Protein AF-A0A0N1HCR0-F1 (afdb_monomer)

Nearest PDB structures (foldseek):
  8g4u-assembly2_D  TM=8.711E-01  e=5.334E-18  Saccharopolyspora erythraea
  8g4u-assembly2_C  TM=8.594E-01  e=3.819E-18  Saccharopolyspora erythraea
  7s6b-assembly1_B  TM=8.598E-01  e=5.334E-18  Streptomyces lasalocidi
  7s6d-assembly1_A  TM=8.688E-01  e=5.639E-18  Saccharopolyspora erythraea
  7s6c-assembly1_A  TM=8.657E-01  e=1.040E-17  Saccharopolyspora erythraea

Secondary structure (DSSP, 8-state):
---------------------PPPPHHHHHHHTSEEEEE--S----HHHHHHHHHH-SS-HHHHHHHHHHHHHHHHHHHTTPPPSHHHHHSSSPPPHHHHHHSPTTHHHHHHHHHHHHHHHHHHHHH---SEEEE-TTHHHHHHHHTTSS-HHHHHHHHHHHHHHHHHH--SEEEEESS-HHHHHHHHHHTT-TT-EEEEE-SSS-EEEEE-HHHHHHHHHHHHHTT--EEE---SS--S-GGGHHHHHHHHHHHGGG-----SS-EEETTTSSB--TTS-HHHHHHHHHHS-EEHHHHHHHHHT-SSS---EEEE-SSSSHHHHHHHHHSTT-EEE-TTT-TT---

Solvent-accessible surface area (backbone atoms only — not comparable to full-atom values): 17943 Å² total; per-residue (Å²): 133,84,86,87,90,88,81,92,80,88,82,89,80,91,77,86,85,87,83,83,82,81,83,69,53,78,66,56,57,56,43,35,66,18,25,28,40,34,18,47,45,74,76,76,63,34,42,66,26,47,52,51,40,60,73,64,42,83,76,42,49,52,56,51,25,38,54,58,40,23,61,41,38,24,56,46,26,49,76,68,80,37,76,57,51,47,66,40,65,73,38,99,72,46,59,51,50,64,55,39,73,70,41,64,90,26,49,51,44,40,50,50,41,36,50,20,45,9,44,44,49,24,45,32,72,71,44,41,68,52,62,29,31,35,14,28,58,64,11,32,48,39,34,40,26,73,17,45,24,27,49,68,43,38,28,36,50,44,39,29,52,48,39,49,45,32,62,76,62,21,77,31,19,38,31,40,33,60,35,31,67,71,55,50,56,50,34,26,61,75,35,72,15,88,67,44,41,71,14,31,37,50,46,82,49,28,26,28,39,13,27,45,54,74,34,48,54,35,30,41,50,45,28,51,79,69,75,32,58,60,45,77,50,100,47,84,23,28,47,17,31,69,87,33,51,65,51,21,52,54,47,19,63,68,38,51,83,60,52,82,46,66,64,79,34,50,38,18,25,10,54,77,62,41,63,65,55,82,86,55,60,62,34,57,57,60,24,41,41,32,31,38,41,27,35,39,49,57,18,52,55,51,50,40,61,50,70,101,52,69,47,50,31,38,37,29,23,38,40,40,48,67,61,32,49,34,44,47,73,66,40,75,92,47,48,65,37,24,55,32,59,38,92,81,54,87,106

Foldseek 3Di:
DDDDDDDDDDDDDDDDDDDDPDDDPPVLVVQLAFEEEEFEPLPQFALVLVVLLCVLQPVCLLVVLLLVLLVLLQVLCVVVVHHRQSCQSVDPHHDGSVRQLPGDFLSSLSVFLSLLRSLQRSCCVVRNHHQEYEAEQSRVLSRLVSQVFFPSNLSSQLSRLLRVLFQPPFAAFKKKKQAAQVVLVVLLVVLVQPQWDFQEDLARGITIIFGHNVSVVSSCVSCVVVVIDMGTDPDRGTASAQVCVVSLVVSLVSSVVRGTDAGNHWYQYQFVLGTDGPPDSVSSVSSSRRHHHGHLLSSLVRRQPDPDDGRQEYEYSGQDCSSQVSSCNNPPPHHYYDSSHDSPRND

Structure (mmCIF, N/CA/C/O backbone):
data_AF-A0A0N1HCR0-F1
#
_entry.id   AF-A0A0N1HCR0-F1
#
loop_
_atom_site.group_PDB
_atom_site.id
_atom_site.type_symbol
_atom_site.label_atom_id
_atom_site.label_alt_id
_atom_site.label_comp_id
_atom_site.label_asym_id
_atom_site.label_entity_id
_atom_site.label_seq_id
_atom_site.pdbx_PDB_ins_code
_atom_site.Cartn_x
_atom_site.Cartn_y
_atom_site.Cartn_z
_atom_site.occupancy
_atom_site.B_iso_or_equiv
_atom_site.auth_seq_id
_atom_site.auth_comp_id
_atom_site.auth_asym_id
_atom_site.auth_atom_id
_atom_site.pdbx_PDB_model_num
ATOM 1 N N . MET A 1 1 ? -7.597 -77.284 17.904 1.00 39.78 1 MET A N 1
ATOM 2 C CA . MET A 1 1 ? -6.904 -76.994 19.175 1.00 39.78 1 MET A CA 1
ATOM 3 C C . MET A 1 1 ? -7.480 -75.703 19.735 1.00 39.78 1 MET A C 1
ATOM 5 O O . MET A 1 1 ? -7.463 -74.721 19.013 1.00 39.78 1 MET A O 1
ATOM 9 N N . SER A 1 2 ? -8.066 -75.798 20.936 1.00 37.44 2 SER A N 1
ATOM 10 C CA . SER A 1 2 ? -8.517 -74.752 21.880 1.00 37.44 2 SER A CA 1
ATOM 11 C C . SER A 1 2 ? -9.246 -73.517 21.329 1.00 37.44 2 SER A C 1
ATOM 13 O O . SER A 1 2 ? -8.650 -72.665 20.690 1.00 37.44 2 SER A O 1
ATOM 15 N N . SER A 1 3 ? -10.579 -73.441 21.415 1.00 33.97 3 SER A N 1
ATOM 16 C CA . SER A 1 3 ? -11.440 -73.178 22.596 1.00 33.97 3 SER A CA 1
ATOM 17 C C . SER A 1 3 ? -11.738 -71.685 22.797 1.00 33.97 3 SER A C 1
ATOM 19 O O . SER A 1 3 ? -10.866 -70.831 22.739 1.00 33.97 3 SER A O 1
ATOM 21 N N . ARG A 1 4 ? -13.036 -71.428 22.959 1.00 33.56 4 ARG A N 1
ATOM 22 C CA . ARG A 1 4 ? -13.791 -70.178 22.792 1.00 33.56 4 ARG A CA 1
ATOM 23 C C . ARG A 1 4 ? -13.950 -69.446 24.168 1.00 33.56 4 ARG A C 1
ATOM 25 O O . ARG A 1 4 ? -13.248 -69.821 25.098 1.00 33.56 4 ARG A O 1
ATOM 32 N N . PRO A 1 5 ? -14.821 -68.425 24.325 1.00 52.31 5 PRO A N 1
ATOM 33 C CA . PRO A 1 5 ? -14.528 -67.052 24.772 1.00 52.31 5 PRO A CA 1
ATOM 34 C C . PRO A 1 5 ? -15.041 -66.709 26.196 1.00 52.31 5 PRO A C 1
ATOM 36 O O . PRO A 1 5 ? -15.836 -67.455 26.752 1.00 52.31 5 PRO A O 1
ATOM 39 N N . THR A 1 6 ? -14.705 -65.531 26.736 1.00 33.41 6 THR A N 1
ATOM 40 C CA . THR A 1 6 ? -15.355 -64.891 27.912 1.00 33.41 6 THR A CA 1
ATOM 41 C C . THR A 1 6 ? -14.964 -63.409 27.956 1.00 33.41 6 THR A C 1
ATOM 43 O O . THR A 1 6 ? -13.858 -63.090 27.541 1.00 33.41 6 THR A O 1
ATOM 46 N N . ASN A 1 7 ? -15.678 -62.446 28.527 1.00 31.33 7 ASN A N 1
ATOM 47 C CA . ASN A 1 7 ? -17.082 -62.181 28.824 1.00 31.33 7 ASN A CA 1
ATOM 48 C C . ASN A 1 7 ? -17.104 -60.686 29.225 1.00 31.33 7 ASN A C 1
ATOM 50 O O . ASN A 1 7 ? -16.095 -60.134 29.660 1.00 31.33 7 ASN A O 1
ATOM 54 N N . SER A 1 8 ? -18.258 -60.058 29.071 1.00 31.98 8 SER A N 1
ATOM 55 C CA . SER A 1 8 ? -18.591 -58.697 29.492 1.00 31.98 8 SER A CA 1
ATOM 56 C C . SER A 1 8 ? -18.479 -58.486 31.010 1.00 31.98 8 SER A C 1
ATOM 58 O O . SER A 1 8 ? -18.960 -59.339 31.748 1.00 31.98 8 SER A O 1
ATOM 60 N N . THR A 1 9 ? -18.023 -57.302 31.441 1.00 32.84 9 THR A N 1
ATOM 61 C CA . THR A 1 9 ? -18.636 -56.509 32.532 1.00 32.84 9 THR A CA 1
ATOM 62 C C . THR A 1 9 ? -18.141 -55.063 32.487 1.00 32.84 9 THR A C 1
ATOM 64 O O . THR A 1 9 ? -16.940 -54.810 32.435 1.00 32.84 9 THR A O 1
ATOM 67 N N . ALA A 1 10 ? -19.088 -54.128 32.514 1.00 33.25 10 ALA A N 1
ATOM 68 C CA . ALA A 1 10 ? -18.867 -52.729 32.843 1.00 33.25 10 ALA A CA 1
ATOM 69 C C . ALA A 1 10 ? -18.532 -52.590 34.335 1.00 33.25 10 ALA A C 1
ATOM 71 O O . ALA A 1 10 ? -19.178 -53.249 35.145 1.00 33.25 10 ALA A O 1
ATOM 72 N N . ASP A 1 11 ? -17.609 -51.694 34.687 1.00 29.69 11 ASP A N 1
ATOM 73 C CA . ASP A 1 11 ? -17.844 -50.794 35.812 1.00 29.69 11 ASP A CA 1
ATOM 74 C C . ASP A 1 11 ? -17.035 -49.500 35.675 1.00 29.69 11 ASP A C 1
ATOM 76 O O . ASP A 1 11 ? -15.938 -49.438 35.120 1.00 29.69 11 ASP A O 1
ATOM 80 N N . THR A 1 12 ? -17.690 -48.463 36.152 1.00 31.31 12 THR A N 1
ATOM 81 C CA . THR A 1 12 ? -17.353 -47.056 36.221 1.00 31.31 12 THR A CA 1
ATOM 82 C C . THR A 1 12 ? -16.114 -46.765 37.070 1.00 31.31 12 THR A C 1
ATOM 84 O O . THR A 1 12 ? -15.918 -47.324 38.144 1.00 31.31 12 THR A O 1
ATOM 87 N N . THR A 1 13 ? -15.295 -45.808 36.635 1.00 30.95 13 THR A N 1
ATOM 88 C CA . THR A 1 13 ? -14.716 -44.822 37.559 1.00 30.95 13 THR A CA 1
ATOM 89 C C . THR A 1 13 ? -14.307 -43.567 36.802 1.00 30.95 13 THR A C 1
ATOM 91 O O . THR A 1 13 ? -13.405 -43.533 35.971 1.00 30.95 13 THR A O 1
ATOM 94 N N . GLU A 1 14 ? -15.079 -42.541 37.105 1.00 30.34 14 GLU A N 1
ATOM 95 C CA . GLU A 1 14 ? -14.858 -41.125 36.909 1.00 30.34 14 GLU A CA 1
ATOM 96 C C . GLU A 1 14 ? -13.547 -40.691 37.588 1.00 30.34 14 GLU A C 1
ATOM 98 O O . GLU A 1 14 ? -13.345 -40.941 38.774 1.00 30.34 14 GLU A O 1
ATOM 103 N N . ALA A 1 15 ? -12.660 -40.028 36.848 1.00 29.91 15 ALA A N 1
ATOM 104 C CA . ALA A 1 15 ? -11.674 -39.116 37.417 1.00 29.91 15 ALA A CA 1
ATOM 105 C C . ALA A 1 15 ? -11.293 -38.087 36.353 1.00 29.91 15 ALA A C 1
ATOM 107 O O . ALA A 1 15 ? -10.670 -38.389 35.335 1.00 29.91 15 ALA A O 1
ATOM 108 N N . ALA A 1 16 ? -11.766 -36.871 36.594 1.00 32.09 16 ALA A N 1
ATOM 109 C CA . ALA A 1 16 ? -11.491 -35.675 35.833 1.00 32.09 16 ALA A CA 1
ATOM 110 C C . ALA A 1 16 ? -9.988 -35.377 35.759 1.00 32.09 16 ALA A C 1
ATOM 112 O O . ALA A 1 16 ? -9.291 -35.461 36.766 1.00 32.09 16 ALA A O 1
ATOM 113 N N . ASP A 1 17 ? -9.537 -34.895 34.602 1.00 27.64 17 ASP A N 1
ATOM 114 C CA . ASP A 1 17 ? -8.482 -33.885 34.587 1.00 27.64 17 ASP A CA 1
ATOM 115 C C . ASP A 1 17 ? -8.772 -32.843 33.501 1.00 27.64 17 ASP A C 1
ATOM 117 O O . ASP A 1 17 ? -8.296 -32.864 32.366 1.00 27.64 17 ASP A O 1
ATOM 121 N N . THR A 1 18 ? -9.685 -31.948 33.861 1.00 33.16 18 THR A N 1
ATOM 122 C CA . THR A 1 18 ? -9.821 -30.628 33.263 1.00 33.16 18 THR A CA 1
ATOM 123 C C . THR A 1 18 ? -8.884 -29.683 34.001 1.00 33.16 18 THR A C 1
ATOM 125 O O . THR A 1 18 ? -9.238 -29.258 35.092 1.00 33.16 18 THR A O 1
ATOM 128 N N . THR A 1 19 ? -7.774 -29.254 33.403 1.00 32.97 19 THR A N 1
ATOM 129 C CA . THR A 1 19 ? -7.205 -27.922 33.681 1.00 32.97 19 THR A CA 1
ATOM 130 C C . THR A 1 19 ? -6.319 -27.447 32.526 1.00 32.97 19 THR A C 1
ATOM 132 O O . THR A 1 19 ? -5.384 -28.123 32.117 1.00 32.97 19 THR A O 1
ATOM 135 N N . GLY A 1 20 ? -6.611 -26.253 31.990 1.00 30.86 20 GLY A N 1
ATOM 136 C CA . GLY A 1 20 ? -5.657 -25.507 31.161 1.00 30.86 20 GLY A CA 1
ATOM 137 C C . GLY A 1 20 ? -6.204 -24.728 29.963 1.00 30.86 20 GLY A C 1
ATOM 138 O O . GLY A 1 20 ? -5.421 -24.058 29.300 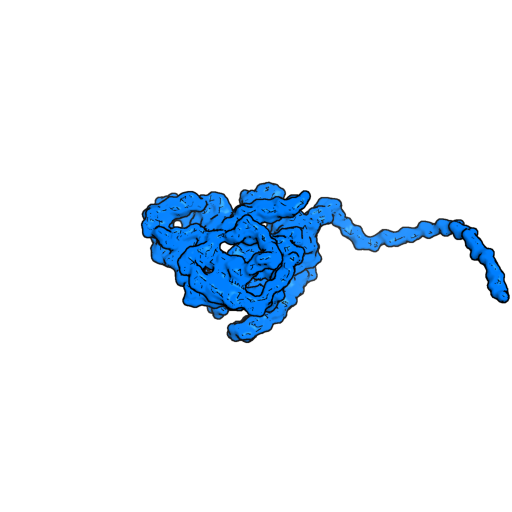1.00 30.86 20 GLY A O 1
ATOM 139 N N . ALA A 1 21 ? -7.507 -24.749 29.665 1.00 36.62 21 ALA A N 1
ATOM 140 C CA . ALA A 1 21 ? -8.093 -23.843 28.671 1.00 36.62 21 ALA A CA 1
ATOM 141 C C . ALA A 1 21 ? -8.575 -22.561 29.370 1.00 36.62 21 ALA A C 1
ATOM 143 O O . ALA A 1 21 ? -9.712 -22.468 29.828 1.00 36.62 21 ALA A O 1
ATOM 144 N N . SER A 1 22 ? -7.670 -21.589 29.506 1.00 41.94 22 SER A N 1
ATOM 145 C CA . SER A 1 22 ? -7.982 -20.233 29.969 1.00 41.94 22 SER A CA 1
ATOM 146 C C . SER A 1 22 ? -9.018 -19.593 29.034 1.00 41.94 22 SER A C 1
ATOM 148 O O . SER A 1 22 ? -8.876 -19.627 27.811 1.00 41.94 22 SER A O 1
ATOM 150 N N . GLY A 1 23 ? -10.103 -19.099 29.635 1.00 39.81 23 GLY A N 1
ATOM 151 C CA . GLY A 1 23 ? -11.365 -18.791 28.976 1.00 39.81 23 GLY A CA 1
ATOM 152 C C . GLY A 1 23 ? -11.311 -17.568 28.071 1.00 39.81 23 GLY A C 1
ATOM 153 O O . GLY A 1 23 ? -11.181 -16.444 28.544 1.00 39.81 23 GLY A O 1
ATOM 154 N N . ALA A 1 24 ? -11.520 -17.806 26.779 1.00 41.50 24 ALA A N 1
ATOM 155 C CA . ALA A 1 24 ? -12.048 -16.803 25.872 1.00 41.50 24 ALA A CA 1
ATOM 156 C C . ALA A 1 24 ? -13.576 -16.956 25.834 1.00 41.50 24 ALA A C 1
ATOM 158 O O . ALA A 1 24 ? -14.099 -18.051 25.606 1.00 41.50 24 ALA A O 1
ATOM 159 N N . THR A 1 25 ? -14.301 -15.870 26.076 1.00 44.72 25 THR A N 1
ATOM 160 C CA . THR A 1 25 ? -15.764 -15.826 25.964 1.00 44.72 25 THR A CA 1
ATOM 161 C C . THR A 1 25 ? -16.211 -16.218 24.547 1.00 44.72 25 THR A C 1
ATOM 163 O O . THR A 1 25 ? -15.479 -16.042 23.571 1.00 44.72 25 THR A O 1
ATOM 166 N N . GLY A 1 26 ? -17.439 -16.730 24.383 1.00 37.28 26 GLY A N 1
ATOM 167 C CA . GLY A 1 26 ? -17.982 -17.080 23.057 1.00 37.28 26 GLY A CA 1
ATOM 168 C C . GLY A 1 26 ? -17.927 -15.924 22.042 1.00 37.28 26 GLY A C 1
ATOM 169 O O . GLY A 1 26 ? -17.780 -16.172 20.847 1.00 37.28 26 GLY A O 1
ATOM 170 N N . ALA A 1 27 ? -17.942 -14.677 22.530 1.00 46.12 27 ALA A N 1
ATOM 171 C CA . ALA A 1 27 ? -17.737 -13.458 21.751 1.00 46.12 27 ALA A CA 1
ATOM 172 C C . ALA A 1 27 ? -16.285 -13.297 21.245 1.00 46.12 27 ALA A C 1
ATOM 174 O O . ALA A 1 27 ? -16.072 -12.990 20.071 1.00 46.12 27 ALA A O 1
ATOM 175 N N . GLU A 1 28 ? -15.278 -13.572 22.078 1.00 42.12 28 GLU A N 1
ATOM 176 C CA . GLU A 1 28 ? -13.856 -13.530 21.696 1.00 42.12 28 GLU A CA 1
ATOM 177 C C . GLU A 1 28 ? -13.494 -14.627 20.686 1.00 42.12 28 GLU A C 1
ATOM 179 O O . GLU A 1 28 ? -12.703 -14.394 19.768 1.00 42.12 28 GLU A O 1
ATOM 184 N N . ARG A 1 29 ? -14.141 -15.798 20.778 1.00 43.19 29 ARG A N 1
ATOM 185 C CA . ARG A 1 29 ? -13.996 -16.869 19.779 1.00 43.19 29 ARG A CA 1
ATOM 186 C C . ARG A 1 29 ? -14.591 -16.472 18.420 1.00 43.19 29 ARG A C 1
ATOM 188 O O . ARG A 1 29 ? -13.981 -16.735 17.391 1.00 43.19 29 ARG A O 1
ATOM 195 N N . THR A 1 30 ? -15.714 -15.747 18.403 1.00 48.84 30 THR A N 1
ATOM 196 C CA . THR A 1 30 ? -16.327 -15.230 17.162 1.00 48.84 30 THR A CA 1
ATOM 197 C C . THR A 1 30 ? -15.595 -14.042 16.524 1.00 48.84 30 THR A C 1
ATOM 199 O O . THR A 1 30 ? -15.746 -13.826 15.322 1.00 48.84 30 THR A O 1
ATOM 202 N N . VAL A 1 31 ? -14.790 -13.285 17.283 1.00 49.38 31 VAL A N 1
ATOM 203 C CA . VAL A 1 31 ? -13.936 -12.203 16.747 1.00 49.38 31 VAL A CA 1
ATOM 204 C C . VAL A 1 31 ? -12.641 -12.762 16.143 1.00 49.38 31 VAL A C 1
ATOM 206 O O . VAL A 1 31 ? -12.204 -12.267 15.103 1.00 49.38 31 VAL A O 1
ATOM 209 N N . ARG A 1 32 ? -12.073 -13.836 16.720 1.00 50.94 32 ARG A N 1
ATOM 210 C CA . ARG A 1 32 ? -10.911 -14.557 16.155 1.00 50.94 32 ARG A CA 1
ATOM 211 C C . ARG A 1 32 ? -11.158 -15.102 14.741 1.00 50.94 32 ARG A C 1
ATOM 213 O O . ARG A 1 32 ? -10.234 -15.159 13.944 1.00 50.94 32 ARG A O 1
ATOM 220 N N . GLU A 1 33 ? -12.394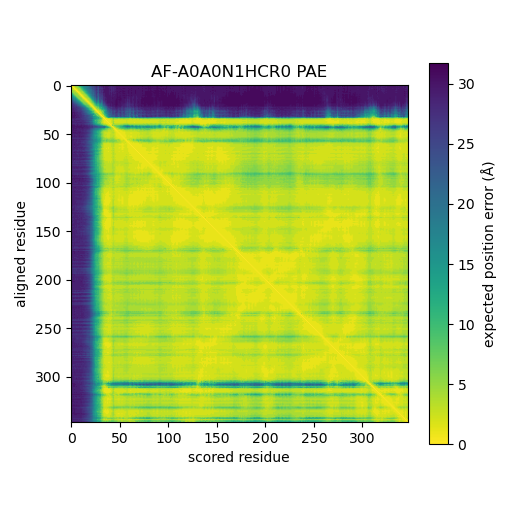 -15.466 14.405 1.00 57.38 33 GLU A N 1
ATOM 221 C CA . GLU A 1 33 ? -12.729 -16.134 13.133 1.00 57.38 33 GLU A CA 1
ATOM 222 C C . GLU A 1 33 ? -13.278 -15.181 12.049 1.00 57.38 33 GLU A C 1
ATOM 224 O O . GLU A 1 33 ? -13.685 -15.620 10.970 1.00 57.38 33 GLU A O 1
ATOM 229 N N . ARG A 1 34 ? -13.328 -13.866 12.315 1.00 79.69 34 ARG A N 1
ATOM 230 C CA . ARG A 1 34 ? -13.979 -12.877 11.428 1.00 79.69 34 ARG A CA 1
ATOM 231 C C . ARG A 1 34 ? -13.180 -11.587 11.255 1.00 79.69 34 ARG A C 1
ATOM 233 O O . ARG A 1 34 ? -13.772 -10.512 11.157 1.00 79.69 34 ARG A O 1
ATOM 240 N N . SER A 1 35 ? -11.853 -11.666 11.227 1.00 92.25 35 SER A N 1
ATOM 241 C CA . SER A 1 35 ? -11.008 -10.501 10.961 1.00 92.25 35 SER A CA 1
ATOM 242 C C . SER A 1 35 ? -10.789 -10.263 9.462 1.00 92.25 35 SER A C 1
ATOM 244 O O . SER A 1 35 ? -10.853 -11.187 8.645 1.00 92.25 35 SER A O 1
ATOM 246 N N . GLY A 1 36 ? -10.512 -9.014 9.093 1.00 96.06 36 GLY A N 1
ATOM 247 C CA . GLY A 1 36 ? -9.930 -8.652 7.803 1.00 96.06 36 GLY A CA 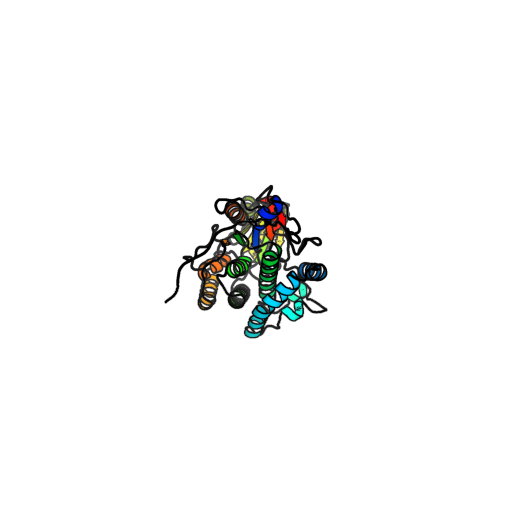1
ATOM 248 C C . GLY A 1 36 ? -8.640 -7.862 7.997 1.00 96.06 36 GLY A C 1
ATOM 249 O O . GLY A 1 36 ? -8.539 -7.067 8.933 1.00 96.06 36 GLY A O 1
ATOM 250 N N . HIS A 1 37 ? -7.638 -8.082 7.147 1.00 97.81 37 HIS A N 1
ATOM 251 C CA . HIS A 1 37 ? -6.377 -7.330 7.206 1.00 97.81 37 HIS A CA 1
ATOM 252 C C . HIS A 1 37 ? -6.314 -6.318 6.054 1.00 97.81 37 HIS A C 1
ATOM 254 O O . HIS A 1 37 ? -6.582 -6.658 4.900 1.00 97.81 37 HIS A O 1
ATOM 260 N N . LEU A 1 38 ? -5.977 -5.070 6.372 1.00 97.94 38 LEU A N 1
ATOM 261 C CA . LEU A 1 38 ? -5.936 -3.942 5.444 1.00 97.94 38 LEU A CA 1
ATOM 262 C C . LEU A 1 38 ? -4.478 -3.588 5.127 1.00 97.94 38 LEU A C 1
ATOM 264 O O . LEU A 1 38 ? -3.718 -3.294 6.040 1.00 97.94 38 LEU A O 1
ATOM 268 N N . PHE A 1 39 ? -4.089 -3.575 3.858 1.00 97.69 39 PHE A N 1
ATOM 269 C CA . PHE A 1 39 ? -2.733 -3.258 3.412 1.00 97.69 39 PHE A CA 1
ATOM 270 C C . PHE A 1 39 ? -2.719 -1.868 2.760 1.00 97.69 39 PHE A C 1
ATOM 272 O O . PHE A 1 39 ? -3.232 -1.716 1.641 1.00 97.69 39 PHE A O 1
ATOM 279 N N . PRO A 1 40 ? -2.187 -0.841 3.450 1.00 93.75 40 PRO A N 1
ATOM 280 C CA . PRO A 1 40 ? -2.194 0.532 2.958 1.00 93.75 40 PRO A CA 1
ATOM 281 C C . PRO A 1 40 ? -1.206 0.741 1.803 1.00 93.75 40 PRO A C 1
ATOM 283 O O . PRO A 1 40 ? -0.290 -0.052 1.586 1.00 93.75 40 PRO A O 1
ATOM 286 N N . GLY A 1 41 ? -1.398 1.834 1.060 1.00 89.06 41 GLY A N 1
ATOM 287 C CA . GLY A 1 41 ? -0.481 2.268 0.002 1.00 89.06 41 GLY A CA 1
ATOM 288 C C . GLY A 1 41 ? 0.861 2.786 0.533 1.00 89.06 41 GLY A C 1
ATOM 289 O O . GLY A 1 41 ? 1.113 2.766 1.735 1.00 89.06 41 GLY A O 1
ATOM 290 N N . GLN A 1 42 ? 1.715 3.286 -0.374 1.00 78.94 42 GLN A N 1
ATOM 291 C CA . GLN A 1 42 ? 3.113 3.605 -0.048 1.00 78.94 42 GLN A CA 1
ATOM 292 C C . GLN A 1 42 ? 3.269 4.667 1.059 1.00 78.94 42 GLN A C 1
ATOM 294 O O . GLN A 1 42 ? 4.197 4.547 1.847 1.00 78.94 42 GLN A O 1
ATOM 299 N N . GLY A 1 43 ? 2.324 5.615 1.164 1.00 70.56 43 GLY A N 1
ATOM 300 C CA . GLY A 1 43 ? 2.064 6.454 2.347 1.00 70.56 43 GLY A CA 1
ATOM 301 C C . GLY A 1 43 ? 3.272 7.076 3.064 1.00 70.56 43 GLY A C 1
ATOM 302 O O . GLY A 1 43 ? 4.372 7.162 2.530 1.00 70.56 43 GLY A O 1
ATOM 303 N N . ASP A 1 44 ? 3.049 7.542 4.295 1.00 63.03 44 ASP A N 1
ATOM 304 C CA . ASP A 1 44 ? 4.132 7.912 5.213 1.00 63.03 44 ASP A CA 1
ATOM 305 C C . ASP A 1 44 ? 4.517 6.669 6.031 1.00 63.03 44 ASP A C 1
ATOM 307 O O . ASP A 1 44 ? 3.814 6.266 6.966 1.00 63.03 44 ASP A O 1
ATOM 311 N N . PHE A 1 45 ? 5.592 5.991 5.623 1.00 74.25 45 PHE A N 1
ATOM 312 C CA . PHE A 1 45 ? 6.123 4.856 6.372 1.00 74.25 45 PHE A CA 1
ATOM 313 C C . PHE A 1 45 ? 6.729 5.342 7.695 1.00 74.25 45 PHE A C 1
ATOM 315 O O . PHE A 1 45 ? 7.772 5.997 7.726 1.00 74.25 45 PHE A O 1
ATOM 322 N N . SER A 1 46 ? 6.095 4.987 8.815 1.00 82.94 46 SER A N 1
ATOM 323 C CA . SER A 1 46 ? 6.530 5.417 10.144 1.00 82.94 46 SER A CA 1
ATOM 324 C C . SER A 1 46 ? 7.418 4.365 10.806 1.00 82.94 46 SER A C 1
ATOM 326 O O . SER A 1 46 ? 6.932 3.475 11.509 1.00 82.94 46 SER A O 1
ATOM 328 N N . VAL A 1 47 ? 8.741 4.503 10.662 1.00 86.12 47 VAL A N 1
ATOM 329 C CA . VAL A 1 47 ? 9.696 3.663 11.418 1.00 86.12 47 VAL A CA 1
ATOM 330 C C . VAL A 1 47 ? 9.494 3.827 12.922 1.00 86.12 47 VAL A C 1
ATOM 332 O O . VAL A 1 47 ? 9.574 2.864 13.676 1.00 86.12 47 VAL A O 1
ATOM 335 N N . GLY A 1 48 ? 9.166 5.041 13.375 1.00 89.06 48 GLY A N 1
ATOM 336 C CA . GLY A 1 48 ? 8.923 5.308 14.791 1.00 89.06 48 GLY A CA 1
ATOM 337 C C . GLY A 1 48 ? 7.774 4.476 15.368 1.00 89.06 48 GLY A C 1
ATOM 338 O O . GLY A 1 48 ? 7.872 4.019 16.505 1.00 89.06 48 GLY A O 1
ATOM 339 N N . ALA A 1 49 ? 6.704 4.251 14.597 1.00 90.69 49 ALA A N 1
ATOM 340 C CA . ALA A 1 49 ? 5.604 3.374 14.999 1.00 90.69 49 ALA A CA 1
ATOM 341 C C . ALA A 1 49 ? 6.070 1.919 15.153 1.00 90.69 49 ALA A C 1
ATOM 343 O O . ALA A 1 49 ? 5.810 1.298 16.185 1.00 90.69 49 ALA A O 1
ATOM 344 N N . LEU A 1 50 ? 6.847 1.415 14.187 1.00 92.06 50 LEU A N 1
ATOM 345 C CA . LEU A 1 50 ? 7.453 0.086 14.259 1.00 92.06 50 LEU A CA 1
ATOM 346 C C . LEU A 1 50 ? 8.354 -0.066 15.494 1.00 92.06 50 LEU A C 1
ATOM 348 O O . LEU A 1 50 ? 8.177 -1.008 16.262 1.00 92.06 50 LEU A O 1
ATOM 352 N N . THR A 1 51 ? 9.285 0.863 15.721 1.00 90.75 51 THR A N 1
ATOM 353 C CA . THR A 1 51 ? 10.229 0.804 16.847 1.00 90.75 51 THR A CA 1
ATOM 354 C C . THR A 1 51 ? 9.509 0.812 18.193 1.00 90.75 51 THR A C 1
ATOM 356 O O . THR A 1 51 ? 9.840 0.016 19.072 1.00 90.75 51 THR A O 1
ATOM 359 N N . ARG A 1 52 ? 8.487 1.666 18.359 1.00 91.19 52 ARG A N 1
ATOM 360 C CA . ARG A 1 52 ? 7.669 1.684 19.583 1.00 91.19 52 ARG A CA 1
ATOM 361 C C . ARG A 1 52 ? 6.940 0.361 19.790 1.00 91.19 52 ARG A C 1
ATOM 363 O O . ARG A 1 52 ? 7.004 -0.186 20.887 1.00 91.19 52 ARG A O 1
ATOM 370 N N . ALA A 1 53 ? 6.298 -0.170 18.750 1.00 92.38 53 ALA A N 1
ATOM 371 C CA . ALA A 1 53 ? 5.596 -1.446 18.834 1.00 92.38 53 ALA A CA 1
ATOM 372 C C . ALA A 1 53 ? 6.551 -2.601 19.176 1.00 92.38 53 ALA A C 1
ATOM 374 O O . ALA A 1 53 ? 6.248 -3.397 20.054 1.00 92.38 53 ALA A O 1
ATOM 375 N N . LEU A 1 54 ? 7.744 -2.647 18.574 1.00 91.56 54 LEU A N 1
ATOM 376 C CA . LEU A 1 54 ? 8.781 -3.641 18.881 1.00 91.56 54 LEU A CA 1
ATOM 377 C C . LEU A 1 54 ? 9.355 -3.526 20.302 1.00 91.56 54 LEU A C 1
ATOM 379 O O . LEU A 1 54 ? 9.882 -4.513 20.822 1.00 91.56 54 LEU A O 1
ATOM 383 N N . GLY A 1 55 ? 9.321 -2.332 20.901 1.00 88.62 55 GLY A N 1
ATOM 384 C CA . GLY A 1 55 ? 9.687 -2.106 22.302 1.00 88.62 55 GLY A CA 1
ATOM 385 C C . GLY A 1 55 ? 8.569 -2.479 23.282 1.00 88.62 55 GLY A C 1
ATOM 386 O O . GLY A 1 55 ? 8.852 -2.894 24.403 1.00 88.62 55 GLY A O 1
ATOM 387 N N . ALA A 1 56 ? 7.310 -2.364 22.854 1.00 87.94 56 ALA A N 1
ATOM 388 C CA . ALA A 1 56 ? 6.128 -2.744 23.628 1.00 87.94 56 ALA A CA 1
ATOM 389 C C . ALA A 1 56 ? 5.728 -4.226 23.465 1.00 87.94 56 ALA A C 1
ATOM 391 O O . ALA A 1 56 ? 4.942 -4.735 24.265 1.00 87.94 56 ALA A O 1
ATOM 392 N N . ASP A 1 57 ? 6.264 -4.919 22.455 1.00 86.44 57 ASP A N 1
ATOM 393 C CA . ASP A 1 57 ? 6.000 -6.326 22.126 1.00 86.44 57 ASP A CA 1
ATOM 394 C C . ASP A 1 57 ? 6.558 -7.284 23.194 1.00 86.44 57 ASP A C 1
ATOM 396 O O . ASP A 1 57 ? 7.648 -7.845 23.064 1.00 86.44 57 ASP A O 1
ATOM 400 N N . ARG A 1 58 ? 5.795 -7.467 24.277 1.00 85.75 58 ARG A N 1
ATOM 401 C CA . ARG A 1 58 ? 6.147 -8.372 25.383 1.00 85.75 58 ARG A CA 1
ATOM 402 C C . ARG A 1 58 ? 6.088 -9.848 24.989 1.00 85.75 58 ARG A C 1
ATOM 404 O O . ARG A 1 58 ? 6.824 -10.641 25.567 1.00 85.75 58 ARG A O 1
ATOM 411 N N . SER A 1 59 ? 5.211 -10.218 24.053 1.00 88.88 59 SER A N 1
ATOM 412 C CA . SER A 1 59 ? 5.071 -11.602 23.578 1.00 88.88 59 SER A CA 1
ATOM 413 C C . SER A 1 59 ? 6.178 -11.984 22.589 1.00 88.88 59 SER A C 1
ATOM 415 O O . SER A 1 59 ? 6.468 -13.166 22.412 1.00 88.88 59 SER A O 1
ATOM 417 N N . GLY A 1 60 ? 6.826 -10.996 21.964 1.00 94.12 60 GLY A N 1
ATOM 418 C CA . GLY A 1 60 ? 7.890 -11.185 20.980 1.00 94.12 60 GLY A CA 1
ATOM 419 C C . GLY A 1 60 ? 7.374 -11.618 19.605 1.00 94.12 60 GLY A C 1
ATOM 420 O O . GLY A 1 60 ? 8.179 -11.919 18.717 1.00 94.12 60 GLY A O 1
ATOM 421 N N . VAL A 1 61 ? 6.051 -11.676 19.414 1.00 96.00 61 VAL A N 1
ATOM 422 C CA . VAL A 1 61 ? 5.421 -12.212 18.200 1.00 96.00 61 VAL A CA 1
ATOM 423 C C . VAL A 1 61 ? 5.664 -11.310 16.992 1.00 96.00 61 VAL A C 1
ATOM 425 O O . VAL A 1 61 ? 5.947 -11.813 15.899 1.00 96.00 61 VAL A O 1
ATOM 428 N N . LEU A 1 62 ? 5.623 -9.987 17.188 1.00 95.81 62 LEU A N 1
ATOM 429 C CA . LEU A 1 62 ? 5.908 -9.013 16.139 1.00 95.81 62 LEU A CA 1
ATOM 430 C C . LEU A 1 62 ? 7.393 -9.051 15.796 1.00 95.81 62 LEU A C 1
ATOM 432 O O . LEU A 1 62 ? 7.750 -9.152 14.623 1.00 95.81 62 LEU A O 1
ATOM 436 N N . ARG A 1 63 ? 8.271 -9.047 16.804 1.00 95.50 63 ARG A N 1
ATOM 437 C CA . ARG A 1 63 ? 9.721 -9.130 16.589 1.00 95.50 63 ARG A CA 1
ATOM 438 C C . ARG A 1 63 ? 10.119 -10.399 15.837 1.00 95.50 63 ARG A C 1
ATOM 440 O O . ARG A 1 63 ? 10.948 -10.325 14.930 1.00 95.50 63 ARG A O 1
ATOM 447 N N . ALA A 1 64 ? 9.537 -11.547 16.184 1.00 97.19 64 ALA A N 1
ATOM 448 C CA . ALA A 1 64 ? 9.761 -12.802 15.470 1.00 97.19 64 ALA A CA 1
ATOM 449 C C . ALA A 1 64 ? 9.289 -12.710 14.011 1.00 97.19 64 ALA A C 1
ATOM 451 O O . ALA A 1 64 ? 10.037 -13.062 13.101 1.00 97.19 64 ALA A O 1
ATOM 452 N N . ALA A 1 65 ? 8.091 -12.167 13.773 1.00 97.81 65 ALA A N 1
ATOM 453 C CA . ALA A 1 65 ? 7.562 -11.996 12.423 1.00 97.81 65 ALA A CA 1
ATOM 454 C C . ALA A 1 65 ? 8.428 -11.059 11.562 1.00 97.81 65 ALA A C 1
ATOM 456 O O . ALA A 1 65 ? 8.685 -11.377 10.402 1.00 97.81 65 ALA A O 1
ATOM 457 N N . VAL A 1 66 ? 8.926 -9.947 12.122 1.00 97.56 66 VAL A N 1
ATOM 458 C CA . VAL A 1 66 ? 9.847 -9.040 11.415 1.00 97.56 66 VAL A CA 1
ATOM 459 C C . VAL A 1 66 ? 11.132 -9.778 11.045 1.00 97.56 66 VAL A C 1
ATOM 461 O O . VAL A 1 66 ? 11.521 -9.750 9.884 1.00 97.56 66 VAL A O 1
ATOM 464 N N . ARG A 1 67 ? 11.762 -10.503 11.979 1.00 97.69 67 ARG A N 1
ATOM 465 C CA . ARG A 1 67 ? 12.992 -11.266 11.687 1.00 97.69 67 ARG A CA 1
ATOM 466 C C . ARG A 1 67 ? 12.809 -12.263 10.546 1.00 97.69 67 ARG A C 1
ATOM 468 O O . ARG A 1 67 ? 13.636 -12.319 9.647 1.00 97.69 67 ARG A O 1
ATOM 475 N N . GLU A 1 68 ? 11.731 -13.037 10.575 1.00 98.25 68 GLU A N 1
ATOM 476 C CA . GLU A 1 68 ? 11.474 -14.061 9.561 1.00 98.25 68 GLU A CA 1
ATOM 477 C C . GLU A 1 68 ? 11.166 -13.471 8.185 1.00 98.25 68 GLU A C 1
ATOM 479 O O . GLU A 1 68 ? 11.643 -13.989 7.182 1.00 98.25 68 GLU A O 1
ATOM 484 N N . VAL A 1 69 ? 10.357 -12.407 8.114 1.00 98.62 69 VAL A N 1
ATOM 485 C CA . VAL A 1 69 ? 10.060 -11.755 6.829 1.00 98.62 69 VAL A CA 1
ATOM 486 C C . VAL A 1 69 ? 11.319 -11.117 6.266 1.00 98.62 69 VAL A C 1
ATOM 488 O O . VAL A 1 69 ? 11.621 -11.298 5.088 1.00 98.62 69 VAL A O 1
ATOM 491 N N . PHE A 1 70 ? 12.074 -10.400 7.099 1.00 98.44 70 PHE A N 1
ATOM 492 C CA . PHE A 1 70 ? 13.275 -9.719 6.637 1.00 98.44 70 PHE A CA 1
ATOM 493 C C . PHE A 1 70 ? 14.416 -10.675 6.294 1.00 98.44 70 PHE A C 1
ATOM 495 O O . PHE A 1 70 ? 15.209 -10.328 5.437 1.00 98.44 70 PHE A O 1
ATOM 502 N N . ALA A 1 71 ? 14.442 -11.912 6.800 1.00 98.12 71 ALA A N 1
ATOM 503 C CA . ALA A 1 71 ? 15.366 -12.927 6.287 1.00 98.12 71 ALA A CA 1
ATOM 504 C C . ALA A 1 71 ? 15.164 -13.203 4.779 1.00 98.12 71 ALA A C 1
ATOM 506 O O . ALA A 1 71 ? 16.134 -13.364 4.042 1.00 98.12 71 ALA A O 1
ATOM 507 N N . GLU A 1 72 ? 13.913 -13.220 4.305 1.00 98.62 72 GLU A N 1
ATOM 508 C CA . GLU A 1 72 ? 13.584 -13.414 2.885 1.00 98.62 72 GLU A CA 1
ATOM 509 C C . GLU A 1 72 ? 13.697 -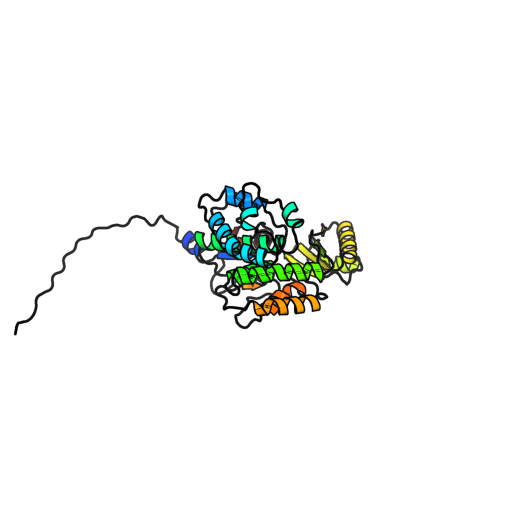12.111 2.070 1.00 98.62 72 GLU A C 1
ATOM 511 O O . GLU A 1 72 ? 14.089 -12.148 0.902 1.00 98.62 72 GLU A O 1
ATOM 516 N N . VAL A 1 73 ? 13.347 -10.961 2.666 1.00 98.69 73 VAL A N 1
ATOM 517 C CA . VAL A 1 73 ? 13.437 -9.638 2.016 1.00 98.69 73 VAL A CA 1
ATOM 518 C C . VAL A 1 73 ? 14.889 -9.186 1.869 1.00 98.69 73 VAL A C 1
ATOM 520 O O . VAL A 1 73 ? 15.243 -8.658 0.821 1.00 98.69 73 VAL A O 1
ATOM 523 N N . ASP A 1 74 ? 15.746 -9.431 2.860 1.00 98.56 74 ASP A N 1
ATOM 524 C CA . ASP A 1 74 ? 17.156 -9.034 2.829 1.00 98.56 74 ASP A CA 1
ATOM 525 C C . ASP A 1 74 ? 17.935 -9.797 1.753 1.00 98.56 74 ASP A C 1
ATOM 527 O O . ASP A 1 74 ? 18.812 -9.225 1.114 1.00 98.56 74 ASP A O 1
ATOM 531 N N . ALA A 1 75 ? 17.572 -11.054 1.475 1.00 98.38 75 ALA A N 1
ATOM 532 C CA . ALA A 1 75 ? 18.127 -11.790 0.340 1.00 98.38 75 ALA A CA 1
ATOM 533 C C . ALA A 1 75 ? 17.817 -11.090 -0.997 1.00 98.38 75 ALA A C 1
ATOM 535 O O . ALA A 1 75 ? 18.674 -11.026 -1.877 1.00 98.38 75 ALA A O 1
ATOM 536 N N . VAL A 1 76 ? 16.614 -10.519 -1.133 1.00 98.50 76 VAL A N 1
ATOM 537 C CA . VAL A 1 76 ? 16.232 -9.731 -2.315 1.00 98.50 76 VAL A CA 1
ATOM 538 C C . VAL A 1 76 ? 16.893 -8.356 -2.306 1.00 98.50 76 VAL A C 1
ATOM 540 O O . VAL A 1 76 ? 17.296 -7.884 -3.360 1.00 98.50 76 VAL A O 1
ATOM 543 N N . ALA A 1 77 ? 17.054 -7.717 -1.146 1.00 98.38 77 ALA A N 1
ATOM 544 C CA . ALA A 1 77 ? 17.805 -6.470 -1.047 1.00 98.38 77 ALA A CA 1
ATOM 545 C C . ALA A 1 77 ? 19.231 -6.662 -1.588 1.00 98.38 77 ALA A C 1
ATOM 547 O O . ALA A 1 77 ? 19.639 -5.934 -2.487 1.00 98.38 77 ALA A O 1
ATOM 548 N N . VAL A 1 78 ? 19.929 -7.715 -1.149 1.00 98.19 78 VAL A N 1
ATOM 549 C CA . VAL A 1 78 ? 21.274 -8.058 -1.638 1.00 98.19 78 VAL A CA 1
ATOM 550 C C . VAL A 1 78 ? 21.274 -8.402 -3.131 1.00 98.19 78 VAL A C 1
ATOM 552 O O . VAL A 1 78 ? 22.140 -7.918 -3.854 1.00 98.19 78 VAL A O 1
ATOM 555 N N . GLU A 1 79 ? 20.292 -9.176 -3.619 1.00 97.88 79 GLU A N 1
ATOM 556 C CA . GLU A 1 79 ? 20.101 -9.446 -5.061 1.00 97.88 79 GLU A CA 1
ATOM 557 C C . GLU A 1 79 ? 20.006 -8.152 -5.886 1.00 97.88 79 GLU A C 1
ATOM 559 O O . GLU A 1 79 ? 20.415 -8.124 -7.043 1.00 97.88 79 GLU A O 1
ATOM 564 N N . ARG A 1 80 ? 19.467 -7.081 -5.295 1.00 97.50 80 ARG A N 1
ATOM 565 C CA . ARG A 1 80 ? 19.268 -5.771 -5.924 1.00 97.50 80 ARG A CA 1
ATOM 566 C C . ARG A 1 80 ? 20.311 -4.732 -5.518 1.00 97.50 80 ARG A C 1
ATOM 568 O O . ARG A 1 80 ? 20.074 -3.544 -5.704 1.00 97.50 80 ARG A O 1
ATOM 575 N N . GLU A 1 81 ? 21.450 -5.179 -4.989 1.00 97.44 81 GLU A N 1
ATOM 576 C CA . GLU A 1 81 ? 22.581 -4.325 -4.597 1.00 97.44 81 GLU A CA 1
ATOM 577 C C . GLU A 1 81 ? 22.226 -3.297 -3.502 1.00 97.44 81 GLU A C 1
ATOM 579 O O . GLU A 1 81 ? 22.850 -2.244 -3.370 1.00 97.44 81 GLU A O 1
ATOM 584 N N . LEU A 1 82 ? 21.226 -3.618 -2.678 1.00 97.38 82 LEU A N 1
ATOM 585 C CA . LEU A 1 82 ? 20.806 -2.836 -1.521 1.00 97.38 82 LEU A CA 1
ATOM 586 C C . LEU A 1 82 ? 21.333 -3.467 -0.221 1.00 97.38 82 LEU A C 1
ATOM 588 O O . LEU A 1 82 ? 21.384 -4.696 -0.098 1.00 97.38 82 LEU A O 1
ATOM 592 N N . PRO A 1 83 ? 21.682 -2.658 0.795 1.00 95.88 83 PRO A N 1
ATOM 593 C CA . PRO A 1 83 ? 22.000 -3.177 2.118 1.00 95.88 83 PRO A CA 1
ATOM 594 C C . PRO A 1 83 ? 20.814 -3.945 2.733 1.00 95.88 83 PRO A C 1
ATOM 596 O O . PRO A 1 83 ? 19.665 -3.538 2.543 1.00 95.88 83 PRO A O 1
ATOM 599 N N . PRO A 1 84 ? 21.066 -5.001 3.529 1.00 96.38 84 PRO A N 1
ATOM 600 C CA . PRO A 1 84 ? 20.033 -5.668 4.318 1.00 96.38 84 PRO A CA 1
ATOM 601 C C . PRO A 1 84 ? 19.278 -4.691 5.229 1.00 96.38 84 PRO A C 1
ATOM 603 O O . PRO A 1 84 ? 19.883 -3.905 5.963 1.00 96.38 84 PRO A O 1
ATOM 606 N N . LEU A 1 85 ? 17.949 -4.766 5.222 1.00 95.75 85 LEU A N 1
ATOM 607 C CA . LEU A 1 85 ? 17.071 -3.876 5.973 1.00 95.75 85 LEU A CA 1
ATOM 608 C C . LEU A 1 85 ? 16.761 -4.421 7.368 1.00 95.75 85 LEU A C 1
ATOM 610 O O . LEU A 1 85 ? 16.605 -3.635 8.300 1.00 95.75 85 LEU A O 1
ATOM 614 N N . GLY A 1 86 ? 16.681 -5.742 7.539 1.00 95.44 86 GLY A N 1
ATOM 615 C CA . GLY A 1 86 ? 16.381 -6.380 8.823 1.00 95.44 86 GLY A CA 1
ATOM 616 C C . GLY A 1 86 ? 17.312 -5.930 9.958 1.00 95.44 86 GLY A C 1
ATOM 617 O O . GLY A 1 86 ? 16.814 -5.448 10.982 1.00 95.44 86 GLY A O 1
ATOM 618 N N . PRO A 1 87 ? 18.650 -6.016 9.795 1.00 95.19 87 PRO A N 1
ATOM 619 C CA . PRO A 1 87 ? 19.612 -5.521 10.780 1.00 95.19 87 PRO A CA 1
ATOM 620 C C . PRO A 1 87 ? 19.467 -4.028 11.077 1.00 95.19 87 PRO A C 1
ATOM 622 O O . PRO A 1 87 ? 19.663 -3.612 12.217 1.00 95.19 87 PRO A O 1
ATOM 625 N N . TRP A 1 88 ? 19.096 -3.228 10.076 1.00 93.38 88 TRP A N 1
ATOM 626 C CA . TRP A 1 88 ? 18.897 -1.794 10.244 1.00 93.38 88 TRP A CA 1
ATOM 627 C C . TRP A 1 88 ? 17.628 -1.497 11.051 1.00 93.38 88 TRP A C 1
ATOM 629 O O . TRP A 1 88 ? 17.687 -0.773 12.036 1.00 93.38 88 TRP A O 1
ATOM 639 N N . LEU A 1 89 ? 16.498 -2.120 10.705 1.00 92.62 89 LEU A N 1
ATOM 640 C CA . LEU A 1 89 ? 15.202 -1.923 11.368 1.00 92.62 89 LEU A CA 1
ATOM 641 C C . LEU A 1 89 ? 15.150 -2.484 12.796 1.00 92.62 89 LEU A C 1
ATOM 643 O O . LEU A 1 89 ? 14.446 -1.939 13.643 1.00 92.62 89 LEU A O 1
ATOM 647 N N . LEU A 1 90 ? 15.857 -3.585 13.067 1.00 92.88 90 LEU A N 1
ATOM 648 C CA . LEU A 1 90 ? 15.864 -4.258 14.373 1.00 92.88 90 LEU A CA 1
ATOM 649 C C . LEU A 1 90 ? 17.082 -3.917 15.240 1.00 92.88 90 LEU A C 1
ATOM 651 O O . LEU A 1 90 ? 17.174 -4.407 16.371 1.00 92.88 90 LEU A O 1
ATOM 655 N N . GLY A 1 91 ? 18.021 -3.142 14.699 1.00 90.88 91 GLY A N 1
ATOM 656 C CA . GLY A 1 91 ? 19.270 -2.781 15.352 1.00 90.88 91 GLY A CA 1
ATOM 657 C C . GLY A 1 91 ? 19.095 -1.802 16.520 1.00 90.88 91 GLY A C 1
ATOM 658 O O . GLY A 1 91 ? 17.994 -1.317 16.785 1.00 90.88 91 GLY A O 1
ATOM 659 N N . PRO A 1 92 ? 20.193 -1.477 17.227 1.00 88.19 92 PRO A N 1
ATOM 660 C CA . PRO A 1 92 ? 20.167 -0.546 18.358 1.00 88.19 92 PRO A CA 1
ATOM 661 C C . PRO A 1 92 ? 19.861 0.906 17.946 1.00 88.19 92 PRO A C 1
ATOM 663 O O . PRO A 1 92 ? 19.443 1.698 18.785 1.00 88.19 92 PRO A O 1
ATOM 666 N N . ALA A 1 93 ? 20.057 1.248 16.669 1.00 89.44 93 ALA A N 1
ATOM 667 C CA . ALA A 1 93 ? 19.775 2.559 16.091 1.00 89.44 93 ALA A CA 1
ATOM 668 C C . ALA A 1 93 ? 18.970 2.392 14.784 1.00 89.44 93 ALA A C 1
ATOM 670 O O . ALA A 1 93 ? 19.558 2.422 13.699 1.00 89.44 93 ALA A O 1
ATOM 671 N N . PRO A 1 94 ? 17.646 2.150 14.869 1.00 92.06 94 PRO A N 1
ATOM 672 C CA . PRO A 1 94 ? 16.802 2.004 13.687 1.00 92.06 94 PRO A CA 1
ATOM 673 C C . PRO A 1 94 ? 16.694 3.318 12.899 1.00 92.06 94 PRO A C 1
ATOM 675 O O . PRO A 1 94 ? 16.822 4.391 13.496 1.00 92.06 94 PRO A O 1
ATOM 678 N N . PRO A 1 95 ? 16.432 3.262 11.578 1.00 91.50 95 PRO A N 1
ATOM 679 C CA . PRO A 1 95 ? 16.353 4.462 10.756 1.00 91.50 95 PRO A CA 1
ATOM 680 C C . PRO A 1 95 ? 15.245 5.409 11.195 1.00 91.50 95 PRO A C 1
ATOM 682 O O . PRO A 1 95 ? 14.188 5.002 11.675 1.00 91.50 95 PRO A O 1
ATOM 685 N N . THR A 1 96 ? 15.426 6.691 10.924 1.00 89.62 96 THR A N 1
ATOM 686 C CA . THR A 1 96 ? 14.309 7.629 10.868 1.00 89.62 96 THR A CA 1
ATOM 687 C C . THR A 1 96 ? 13.552 7.481 9.543 1.00 89.62 96 THR A C 1
ATOM 689 O O . THR A 1 96 ? 14.056 6.925 8.566 1.00 89.62 96 THR A O 1
ATOM 692 N N . GLY A 1 97 ? 12.334 8.029 9.467 1.00 85.50 97 GLY A N 1
ATOM 693 C CA . GLY A 1 97 ? 11.610 8.110 8.190 1.00 85.50 97 GLY A CA 1
ATOM 694 C C . GLY A 1 97 ? 12.386 8.897 7.124 1.00 85.50 97 GLY A C 1
ATOM 695 O O . GLY A 1 97 ? 12.333 8.555 5.946 1.00 85.50 97 GLY A O 1
ATOM 696 N N . ARG A 1 98 ? 13.177 9.899 7.541 1.00 86.94 98 ARG A N 1
ATOM 697 C CA . ARG A 1 98 ? 14.066 10.660 6.653 1.00 86.94 98 ARG A CA 1
ATOM 698 C C . ARG A 1 98 ? 15.185 9.784 6.093 1.00 86.94 98 ARG A C 1
ATOM 700 O O . ARG A 1 98 ? 15.425 9.852 4.893 1.00 86.94 98 ARG A O 1
ATOM 707 N N . ASP A 1 99 ? 15.823 8.967 6.929 1.00 91.06 99 ASP A N 1
ATOM 708 C CA . ASP A 1 99 ? 16.923 8.096 6.491 1.00 91.06 99 ASP A CA 1
ATOM 709 C C . ASP A 1 99 ? 16.445 7.102 5.433 1.00 91.06 99 ASP A C 1
ATOM 711 O O . ASP A 1 99 ? 17.109 6.913 4.418 1.00 91.06 99 ASP A O 1
ATOM 715 N N . LEU A 1 100 ? 15.253 6.521 5.617 1.00 88.56 100 LEU A N 1
ATOM 716 C CA . LEU A 1 100 ? 14.650 5.674 4.589 1.00 88.56 100 LEU A CA 1
ATOM 717 C C . LEU A 1 100 ? 14.293 6.463 3.333 1.00 88.56 100 LEU A C 1
ATOM 719 O O . LEU A 1 100 ? 14.632 6.023 2.242 1.00 88.56 100 LEU A O 1
ATOM 723 N N . ALA A 1 101 ? 13.658 7.629 3.456 1.00 85.44 101 ALA A N 1
ATOM 724 C CA . ALA A 1 101 ? 13.294 8.442 2.295 1.00 85.44 101 ALA A CA 1
ATOM 725 C C . ALA A 1 101 ? 14.507 8.877 1.447 1.00 85.44 101 ALA A C 1
ATOM 727 O O . ALA A 1 101 ? 14.357 9.119 0.252 1.00 85.44 101 ALA A O 1
ATOM 728 N N . GLN A 1 102 ? 15.692 8.977 2.056 1.00 88.94 102 GLN A N 1
ATOM 729 C CA . GLN A 1 102 ? 16.957 9.294 1.386 1.00 88.94 102 GLN A CA 1
ATOM 730 C C . GLN A 1 102 ? 17.754 8.053 0.955 1.00 88.94 102 GLN A C 1
ATOM 732 O O . GLN A 1 102 ? 18.766 8.189 0.267 1.00 88.94 102 GLN A O 1
ATOM 737 N N . ALA A 1 103 ? 17.322 6.854 1.350 1.00 92.12 103 ALA A N 1
ATOM 738 C CA . ALA A 1 103 ? 17.963 5.609 0.959 1.00 92.12 103 ALA A CA 1
ATOM 739 C C . ALA A 1 103 ? 17.770 5.328 -0.548 1.00 92.12 103 ALA A C 1
ATOM 741 O O . ALA A 1 103 ? 16.870 5.893 -1.180 1.00 92.12 103 ALA A O 1
ATOM 742 N N . PRO A 1 104 ? 18.589 4.443 -1.147 1.00 94.69 104 PRO A N 1
ATOM 743 C CA . PRO A 1 104 ? 18.467 4.108 -2.562 1.00 94.69 104 PRO A CA 1
ATOM 744 C C . PRO A 1 104 ? 17.060 3.624 -2.938 1.00 94.69 104 PRO A C 1
ATOM 746 O O . PRO A 1 104 ? 16.353 3.014 -2.126 1.00 94.69 104 PRO A O 1
ATOM 749 N N . THR A 1 105 ? 16.674 3.874 -4.193 1.00 92.75 105 THR A N 1
ATOM 750 C CA . THR A 1 105 ? 15.363 3.482 -4.740 1.00 92.75 105 THR A CA 1
ATOM 751 C C . THR A 1 105 ? 15.072 2.011 -4.452 1.00 92.75 105 THR A C 1
ATOM 753 O O . THR A 1 105 ? 15.934 1.158 -4.626 1.00 92.75 105 THR A O 1
ATOM 756 N N . GLY A 1 106 ? 13.854 1.717 -3.996 1.00 94.12 106 GLY A N 1
ATOM 757 C CA . GLY A 1 106 ? 13.447 0.371 -3.595 1.00 94.12 106 GLY A CA 1
ATOM 758 C C . GLY A 1 106 ? 13.602 0.105 -2.098 1.00 94.12 106 GLY A C 1
ATOM 759 O O . GLY A 1 106 ? 12.816 -0.668 -1.558 1.00 94.12 106 GLY A O 1
ATOM 760 N N . THR A 1 107 ? 14.514 0.785 -1.391 1.00 95.31 107 THR A N 1
ATOM 761 C CA . THR A 1 107 ? 14.715 0.568 0.056 1.00 95.31 107 THR A CA 1
ATOM 762 C C . THR A 1 107 ? 13.448 0.874 0.872 1.00 95.31 107 THR A C 1
ATOM 764 O O . THR A 1 107 ? 12.997 -0.009 1.606 1.00 95.31 107 THR A O 1
ATOM 767 N N . PRO A 1 108 ? 12.781 2.042 0.730 1.00 92.75 108 PRO A N 1
ATOM 768 C CA . PRO A 1 108 ? 11.519 2.301 1.437 1.00 92.75 108 PRO A CA 1
ATOM 769 C C . PRO A 1 108 ? 10.410 1.309 1.088 1.00 92.75 108 PRO A C 1
ATOM 771 O O . PRO A 1 108 ? 9.629 0.915 1.951 1.00 92.75 108 PRO A O 1
ATOM 774 N N . GLN A 1 109 ? 10.341 0.895 -0.177 1.00 94.56 109 GLN A N 1
ATOM 775 C CA . GLN A 1 109 ? 9.326 -0.025 -0.679 1.00 94.56 109 GLN A CA 1
ATOM 776 C C . GLN A 1 109 ? 9.511 -1.430 -0.108 1.00 94.56 109 GLN A C 1
ATOM 778 O O . GLN A 1 109 ? 8.537 -2.030 0.344 1.00 94.56 109 GLN A O 1
ATOM 783 N N . LEU A 1 110 ? 10.748 -1.928 -0.056 1.00 97.06 110 LEU A N 1
ATOM 784 C CA . LEU A 1 110 ? 11.081 -3.193 0.596 1.00 97.06 110 LEU A CA 1
ATOM 785 C C . LEU A 1 110 ? 10.805 -3.135 2.102 1.00 97.06 110 LEU A C 1
ATOM 787 O O . LEU A 1 110 ? 10.228 -4.079 2.644 1.00 97.06 110 LEU A O 1
ATOM 791 N N . ALA A 1 111 ? 11.138 -2.021 2.765 1.00 95.75 111 ALA A N 1
ATOM 792 C CA . ALA A 1 111 ? 10.841 -1.819 4.183 1.00 95.75 111 ALA A CA 1
ATOM 793 C C . ALA A 1 111 ? 9.331 -1.881 4.455 1.00 95.75 111 ALA A C 1
ATOM 795 O O . ALA A 1 111 ? 8.879 -2.657 5.299 1.00 95.75 111 ALA A O 1
ATOM 796 N N . LEU A 1 112 ? 8.538 -1.107 3.710 1.00 94.88 112 LEU A N 1
ATOM 797 C CA . LEU A 1 112 ? 7.087 -1.060 3.863 1.00 94.88 112 LEU A CA 1
ATOM 798 C C . LEU A 1 112 ? 6.439 -2.414 3.561 1.00 94.88 112 LEU A C 1
ATOM 800 O O . LEU A 1 112 ? 5.601 -2.881 4.335 1.00 94.88 112 LEU A O 1
ATOM 804 N N . TYR A 1 113 ? 6.833 -3.056 2.461 1.00 97.75 113 TYR A N 1
ATOM 805 C CA . TYR A 1 113 ? 6.353 -4.382 2.084 1.00 97.75 113 TYR A CA 1
ATOM 806 C C . TYR A 1 113 ? 6.655 -5.421 3.176 1.00 97.75 113 TYR A C 1
ATOM 808 O O . TYR A 1 113 ? 5.747 -6.119 3.640 1.00 97.75 113 TYR A O 1
ATOM 816 N N . GLY A 1 114 ? 7.908 -5.479 3.638 1.00 98.00 114 GLY A N 1
ATOM 817 C CA . GLY A 1 114 ? 8.347 -6.423 4.663 1.00 98.00 114 GLY A CA 1
ATOM 818 C C . GLY A 1 114 ? 7.637 -6.206 5.998 1.00 98.00 114 GLY A C 1
ATOM 819 O O . GLY A 1 114 ? 7.140 -7.154 6.605 1.00 98.00 114 GLY A O 1
ATOM 820 N N . VAL A 1 115 ? 7.499 -4.955 6.441 1.00 97.06 115 VAL A N 1
ATOM 821 C CA . VAL A 1 115 ? 6.781 -4.641 7.686 1.00 97.06 115 VAL A CA 1
ATOM 822 C C . VAL A 1 115 ? 5.295 -4.969 7.581 1.00 97.06 115 VAL A C 1
ATOM 824 O O . VAL A 1 115 ? 4.739 -5.536 8.519 1.00 97.06 115 VAL A O 1
ATOM 827 N N . SER A 1 116 ? 4.655 -4.691 6.444 1.00 97.56 116 SER A N 1
ATOM 828 C CA . SER A 1 116 ? 3.240 -5.027 6.231 1.00 97.56 116 SER A CA 1
ATOM 829 C C . SER A 1 116 ? 2.999 -6.538 6.350 1.00 97.56 116 SER A C 1
ATOM 831 O O . SER A 1 116 ? 2.072 -6.984 7.031 1.00 97.56 116 SER A O 1
ATOM 833 N N . LEU A 1 117 ? 3.885 -7.351 5.765 1.00 98.44 117 LEU A N 1
ATOM 834 C CA . LEU A 1 117 ? 3.841 -8.808 5.911 1.00 98.44 117 LEU A CA 1
ATOM 835 C C . LEU A 1 117 ? 4.164 -9.281 7.328 1.00 98.44 117 LEU A C 1
ATOM 837 O O . LEU A 1 117 ? 3.544 -10.234 7.803 1.00 98.44 117 LEU A O 1
ATOM 841 N N . ALA A 1 118 ? 5.096 -8.629 8.021 1.00 98.12 118 ALA A N 1
ATOM 842 C CA . ALA A 1 118 ? 5.427 -8.962 9.401 1.00 98.12 118 ALA A CA 1
ATOM 843 C C . ALA A 1 118 ? 4.239 -8.703 10.337 1.00 98.12 118 ALA A C 1
ATOM 845 O O . ALA A 1 118 ? 3.892 -9.570 11.139 1.00 98.12 118 ALA A O 1
ATOM 846 N N . VAL A 1 119 ? 3.556 -7.564 10.183 1.00 97.56 119 VAL A N 1
ATOM 847 C CA . VAL A 1 119 ? 2.322 -7.262 10.921 1.00 97.56 119 VAL A CA 1
ATOM 848 C C . VAL A 1 119 ? 1.244 -8.293 10.606 1.00 97.56 119 VAL A C 1
ATOM 850 O O . VAL A 1 119 ? 0.646 -8.841 11.528 1.00 97.56 119 VAL A O 1
ATOM 853 N N . HIS A 1 120 ? 1.027 -8.614 9.327 1.00 98.00 120 HIS A N 1
ATOM 854 C CA . HIS A 1 120 ? 0.082 -9.659 8.937 1.00 98.00 120 HIS A CA 1
ATOM 855 C C . HIS A 1 120 ? 0.408 -11.004 9.612 1.00 98.00 120 HIS A C 1
ATOM 857 O O . HIS A 1 120 ? -0.477 -11.602 10.220 1.00 98.00 120 HIS A O 1
ATOM 863 N N . ARG A 1 121 ? 1.666 -11.469 9.561 1.00 98.06 121 ARG A N 1
ATOM 864 C CA . ARG A 1 121 ? 2.095 -12.731 10.194 1.00 98.06 121 ARG A CA 1
ATOM 865 C C . ARG A 1 121 ? 1.892 -12.704 11.711 1.00 98.06 121 ARG A C 1
ATOM 867 O O . ARG A 1 121 ? 1.412 -13.685 12.274 1.00 98.06 121 ARG A O 1
ATOM 874 N N . ALA A 1 122 ? 2.218 -11.594 12.370 1.00 97.12 122 ALA A N 1
ATOM 875 C CA . ALA A 1 122 ? 2.016 -11.436 13.807 1.00 97.12 122 ALA A CA 1
ATOM 876 C C . ALA A 1 122 ? 0.525 -11.469 14.187 1.00 97.12 122 ALA A C 1
ATOM 878 O O . ALA A 1 122 ? 0.152 -12.192 15.108 1.00 97.12 122 ALA A O 1
ATOM 879 N N . LEU A 1 123 ? -0.336 -10.790 13.420 1.00 96.12 123 LEU A N 1
ATOM 880 C CA . LEU A 1 123 ? -1.791 -10.852 13.589 1.00 96.12 123 LEU A CA 1
ATOM 881 C C . LEU A 1 123 ? -2.331 -12.270 13.381 1.00 96.12 123 LEU A C 1
ATOM 883 O O . LEU A 1 123 ? -3.135 -12.731 14.184 1.00 96.12 123 LEU A O 1
ATOM 887 N N . VAL A 1 124 ? -1.865 -12.993 12.357 1.00 96.12 124 VAL A N 1
ATOM 888 C CA . VAL A 1 124 ? -2.281 -14.387 12.127 1.00 96.12 124 VAL A CA 1
ATOM 889 C C . VAL A 1 124 ? -1.904 -15.279 13.310 1.00 96.12 124 VAL A C 1
ATOM 891 O O . VAL A 1 124 ? -2.718 -16.089 13.750 1.00 96.12 124 VAL A O 1
ATOM 894 N N . ARG A 1 125 ? -0.703 -15.105 13.872 1.00 94.88 125 ARG A N 1
ATOM 895 C CA . ARG A 1 125 ? -0.233 -15.876 15.033 1.00 94.88 125 ARG A CA 1
ATOM 896 C C . ARG A 1 125 ? -1.057 -15.607 16.284 1.00 94.88 125 ARG A C 1
ATOM 898 O O . ARG A 1 125 ? -1.413 -16.550 16.987 1.00 94.88 125 ARG A O 1
ATOM 905 N N . SER A 1 126 ? -1.378 -14.347 16.565 1.00 91.94 126 SER A N 1
ATOM 906 C CA . SER A 1 126 ? -2.087 -14.011 17.799 1.00 91.94 126 SER A CA 1
ATOM 907 C C . SER A 1 126 ? -3.604 -14.072 17.684 1.00 91.94 126 SER A C 1
ATOM 909 O O . SER A 1 126 ? -4.270 -14.313 18.690 1.00 91.94 126 SER A O 1
ATOM 911 N N . ARG A 1 127 ? -4.175 -13.910 16.485 1.00 91.44 127 ARG A N 1
ATOM 912 C CA . ARG A 1 127 ? -5.629 -13.770 16.277 1.00 91.44 127 ARG A CA 1
ATOM 913 C C . ARG A 1 127 ? -6.235 -14.771 15.299 1.00 91.44 127 ARG A C 1
ATOM 915 O O . ARG A 1 127 ? -7.451 -14.900 15.294 1.00 91.44 127 ARG A O 1
ATOM 922 N N . GLY A 1 128 ? -5.427 -15.535 14.569 1.00 92.44 128 GLY A N 1
ATOM 923 C CA . GLY A 1 128 ? -5.895 -16.473 13.547 1.00 92.44 128 GLY A CA 1
ATOM 924 C C . GLY A 1 128 ? -5.925 -15.866 12.143 1.00 92.44 128 GLY A C 1
ATOM 925 O O . GLY A 1 128 ? -5.686 -14.674 11.946 1.00 92.44 128 GLY A O 1
ATOM 926 N N . ALA A 1 129 ? -6.175 -16.712 11.143 1.00 93.38 129 ALA A N 1
ATOM 927 C CA . ALA A 1 129 ? -6.191 -16.298 9.744 1.00 93.38 129 ALA A CA 1
ATOM 928 C C . ALA A 1 129 ? -7.368 -15.345 9.444 1.00 93.38 129 ALA A C 1
ATOM 930 O O . ALA A 1 129 ? -8.489 -15.611 9.884 1.00 93.38 129 ALA A O 1
ATOM 931 N N . PRO A 1 130 ? -7.151 -14.264 8.671 1.00 95.12 130 PRO A N 1
ATOM 932 C CA . PRO A 1 130 ? -8.229 -13.370 8.273 1.00 95.12 130 PRO A CA 1
ATOM 933 C C . PRO A 1 130 ? -9.148 -14.028 7.243 1.00 95.12 130 PRO A C 1
ATOM 935 O O . PRO A 1 130 ? -8.721 -14.832 6.416 1.00 95.12 130 PRO A O 1
ATOM 938 N N . ARG A 1 131 ? -10.414 -13.608 7.236 1.00 93.69 131 ARG A N 1
ATOM 939 C CA . ARG A 1 131 ? -11.407 -14.018 6.232 1.00 93.69 131 ARG A CA 1
ATOM 940 C C . ARG A 1 131 ? -11.217 -13.294 4.900 1.00 93.69 131 ARG A C 1
ATOM 942 O O . ARG A 1 131 ? -11.629 -13.794 3.857 1.00 93.69 131 ARG A O 1
ATOM 949 N N . VAL A 1 132 ? -10.648 -12.094 4.943 1.00 96.12 132 VAL A N 1
ATOM 950 C CA . VAL A 1 132 ? -10.504 -11.223 3.779 1.00 96.12 132 VAL A CA 1
ATOM 951 C C . VAL A 1 132 ? -9.294 -10.312 3.930 1.00 96.12 132 VAL A C 1
ATOM 953 O O . VAL A 1 132 ? -8.986 -9.843 5.027 1.00 96.12 132 VAL A O 1
ATOM 956 N N . LEU A 1 133 ? -8.619 -10.038 2.820 1.00 98.25 133 LEU A N 1
ATOM 957 C CA . LEU A 1 133 ? -7.584 -9.017 2.732 1.00 98.25 133 LEU A CA 1
ATOM 958 C C . LEU A 1 133 ? -8.082 -7.864 1.861 1.00 98.25 133 LEU A C 1
ATOM 960 O O . LEU A 1 133 ? -8.818 -8.080 0.897 1.00 98.25 133 LEU A O 1
ATOM 964 N N . VAL A 1 134 ? -7.656 -6.645 2.174 1.00 98.19 134 VAL A N 1
ATOM 965 C CA . VAL A 1 134 ? -7.898 -5.463 1.337 1.00 98.19 134 VAL A CA 1
ATOM 966 C C . VAL A 1 134 ? -6.562 -4.838 0.992 1.00 98.19 134 VAL A C 1
ATOM 968 O O . VAL A 1 134 ? -5.800 -4.514 1.896 1.00 98.19 134 VAL A O 1
ATOM 971 N N . GLY A 1 135 ? -6.277 -4.663 -0.293 1.00 97.62 135 GLY A N 1
ATOM 972 C CA . GLY A 1 135 ? -5.071 -3.986 -0.758 1.00 97.62 135 GLY A CA 1
ATOM 973 C C . GLY A 1 135 ? -5.393 -2.632 -1.383 1.00 97.62 135 GLY A C 1
ATOM 974 O O . GLY A 1 135 ? -6.359 -2.501 -2.139 1.00 97.62 135 GLY A O 1
ATOM 975 N N . VAL A 1 136 ? -4.574 -1.627 -1.070 1.00 96.00 136 VAL A N 1
ATOM 976 C CA . VAL A 1 136 ? -4.677 -0.285 -1.651 1.00 96.00 136 VAL A CA 1
ATOM 977 C C . VAL A 1 136 ? -3.371 0.076 -2.345 1.00 96.00 136 VAL A C 1
ATOM 979 O O . VAL A 1 136 ? -2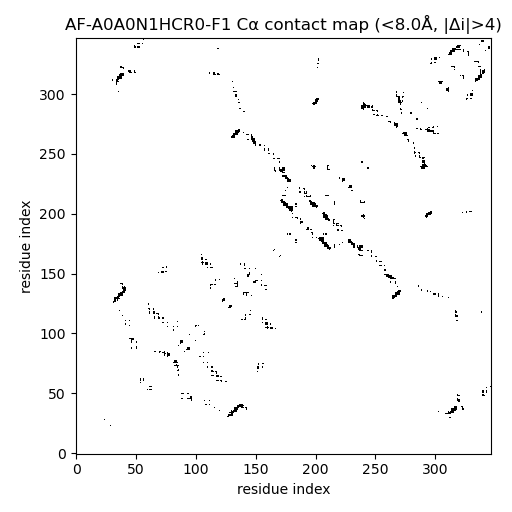.352 0.269 -1.682 1.00 96.00 136 VAL A O 1
ATOM 982 N N . SER A 1 137 ? -3.409 0.235 -3.674 1.00 94.44 137 SER A N 1
ATOM 983 C CA . SER A 1 137 ? -2.251 0.673 -4.466 1.00 94.44 137 SER A CA 1
ATOM 984 C C . SER A 1 137 ? -1.027 -0.223 -4.200 1.00 94.44 137 SER A C 1
ATOM 986 O O . SER A 1 137 ? -1.117 -1.439 -4.346 1.00 94.44 137 SER A O 1
ATOM 988 N N . PHE A 1 138 ? 0.097 0.341 -3.752 1.00 95.38 138 PHE A N 1
ATOM 989 C CA . PHE A 1 138 ? 1.302 -0.396 -3.358 1.00 95.38 138 PHE A CA 1
ATOM 990 C C . PHE A 1 138 ? 1.028 -1.547 -2.366 1.00 95.38 138 PHE A C 1
ATOM 992 O O . PHE A 1 138 ? 1.635 -2.614 -2.467 1.00 95.38 138 PHE A O 1
ATOM 999 N N . GLY A 1 139 ? 0.067 -1.377 -1.449 1.00 96.81 139 GLY A N 1
ATOM 1000 C CA . GLY A 1 139 ? -0.319 -2.399 -0.475 1.00 96.81 139 GLY A CA 1
ATOM 1001 C C . GLY A 1 139 ? -0.888 -3.677 -1.098 1.00 96.81 139 GLY A C 1
ATOM 1002 O O . GLY A 1 139 ? -0.874 -4.726 -0.455 1.00 96.81 139 GLY A O 1
ATOM 1003 N N . GLU A 1 140 ? -1.334 -3.642 -2.360 1.00 97.75 140 GLU A N 1
ATOM 1004 C CA . GLU A 1 140 ? -1.810 -4.836 -3.068 1.00 97.75 140 GLU A CA 1
ATOM 1005 C C . GLU A 1 140 ? -0.723 -5.905 -3.226 1.00 97.75 140 GLU A C 1
ATOM 1007 O O . GLU A 1 140 ? -1.033 -7.094 -3.189 1.00 97.75 140 GLU A O 1
ATOM 1012 N N . ILE A 1 141 ? 0.552 -5.515 -3.309 1.00 98.50 141 ILE A N 1
ATOM 1013 C CA . ILE A 1 141 ? 1.674 -6.458 -3.418 1.00 98.50 141 ILE A CA 1
ATOM 1014 C C . ILE A 1 141 ? 1.798 -7.290 -2.134 1.00 98.50 141 ILE A C 1
ATOM 1016 O O . ILE A 1 141 ? 1.893 -8.522 -2.176 1.00 98.50 141 ILE A O 1
ATOM 1020 N N . ALA A 1 142 ? 1.747 -6.625 -0.977 1.00 98.44 142 ALA A N 1
ATOM 1021 C CA . ALA A 1 142 ? 1.777 -7.287 0.323 1.00 98.44 142 ALA A CA 1
ATOM 1022 C C . ALA A 1 142 ? 0.499 -8.106 0.565 1.00 98.44 142 ALA A C 1
ATOM 1024 O O . ALA A 1 142 ? 0.591 -9.230 1.051 1.00 98.44 142 ALA A O 1
ATOM 1025 N N . ALA A 1 143 ? -0.674 -7.602 0.162 1.00 98.56 143 ALA A N 1
ATOM 1026 C CA . ALA A 1 143 ? -1.939 -8.325 0.284 1.00 98.56 143 ALA A CA 1
ATOM 1027 C C . ALA A 1 143 ? -1.954 -9.622 -0.544 1.00 98.56 143 ALA A C 1
ATOM 1029 O O . ALA A 1 143 ? -2.303 -10.681 -0.028 1.00 98.56 143 ALA A O 1
ATOM 1030 N N . LEU A 1 144 ? -1.524 -9.569 -1.809 1.00 98.75 144 LEU A N 1
ATOM 1031 C CA . LEU A 1 144 ? -1.426 -10.747 -2.676 1.00 98.75 144 LEU A CA 1
ATOM 1032 C C . LEU A 1 144 ? -0.398 -11.753 -2.153 1.00 98.75 144 LEU A C 1
ATOM 1034 O O . LEU A 1 144 ? -0.645 -12.959 -2.174 1.00 98.75 144 LEU A O 1
ATOM 1038 N N . THR A 1 145 ? 0.728 -11.276 -1.621 1.00 98.81 145 THR A N 1
ATOM 1039 C CA . THR A 1 145 ? 1.722 -12.151 -0.984 1.00 98.81 145 THR A CA 1
ATOM 1040 C C . THR A 1 145 ? 1.163 -12.809 0.279 1.00 98.81 145 THR A C 1
ATOM 1042 O O . THR A 1 145 ? 1.318 -14.014 0.463 1.00 98.81 145 THR A O 1
ATOM 1045 N N . ALA A 1 146 ? 0.462 -12.054 1.127 1.00 98.69 146 ALA A N 1
ATOM 1046 C CA . ALA A 1 146 ? -0.193 -12.569 2.327 1.00 98.69 146 ALA A CA 1
ATOM 1047 C C . ALA A 1 146 ? -1.294 -13.596 2.007 1.00 98.69 146 ALA A C 1
ATOM 1049 O O . ALA A 1 146 ? -1.474 -14.557 2.750 1.00 98.69 146 ALA A O 1
ATOM 1050 N N . ALA A 1 147 ? -1.986 -13.444 0.874 1.00 98.50 147 ALA A N 1
ATOM 1051 C CA . ALA A 1 147 ? -2.918 -14.442 0.353 1.00 98.50 147 ALA A CA 1
ATOM 1052 C C . ALA A 1 147 ? -2.232 -15.649 -0.311 1.00 98.50 147 ALA A C 1
ATOM 1054 O O . ALA A 1 147 ? -2.920 -16.563 -0.755 1.00 98.50 147 ALA A O 1
ATOM 1055 N N . GLY A 1 148 ? -0.901 -15.674 -0.399 1.00 98.19 148 GLY A N 1
ATOM 1056 C CA . GLY A 1 148 ? -0.129 -16.782 -0.957 1.00 98.19 148 GLY A CA 1
ATOM 1057 C C . GLY A 1 148 ? 0.142 -16.704 -2.461 1.00 98.19 148 GLY A C 1
ATOM 1058 O O . GLY A 1 148 ? 0.882 -17.551 -2.965 1.00 98.19 148 GLY A O 1
ATOM 1059 N N . ALA A 1 149 ? -0.358 -15.688 -3.174 1.00 98.38 149 ALA A N 1
ATOM 1060 C CA . ALA A 1 149 ? -0.178 -15.571 -4.625 1.00 98.38 149 ALA A CA 1
ATOM 1061 C C . ALA A 1 149 ? 1.297 -15.451 -5.038 1.00 98.38 149 ALA A C 1
ATOM 1063 O O . ALA A 1 149 ? 1.700 -16.033 -6.041 1.00 98.38 149 ALA A O 1
ATOM 1064 N N . PHE A 1 150 ? 2.112 -14.779 -4.222 1.00 98.44 150 PHE A N 1
ATOM 1065 C CA . PHE A 1 150 ? 3.566 -14.681 -4.378 1.00 98.44 150 PHE A CA 1
ATOM 1066 C C . PHE A 1 150 ? 4.278 -15.238 -3.144 1.00 98.44 150 PHE A C 1
ATOM 1068 O O . PHE A 1 150 ? 3.685 -15.332 -2.067 1.00 98.44 150 PHE A O 1
ATOM 1075 N N . THR A 1 151 ? 5.536 -15.662 -3.286 1.00 98.44 151 THR A N 1
ATOM 1076 C CA . THR A 1 151 ? 6.423 -15.899 -2.127 1.00 98.44 151 THR A CA 1
ATOM 1077 C C . THR A 1 151 ? 6.851 -14.560 -1.530 1.00 98.44 151 THR A C 1
ATOM 1079 O O . THR A 1 151 ? 6.716 -13.533 -2.195 1.00 98.44 151 THR A O 1
ATOM 1082 N N . VAL A 1 152 ? 7.404 -14.533 -0.309 1.00 98.62 152 VAL A N 1
ATOM 1083 C CA . VAL A 1 152 ? 7.881 -13.261 0.263 1.00 98.62 152 VAL A CA 1
ATOM 1084 C C . VAL A 1 152 ? 8.981 -12.653 -0.597 1.00 98.62 152 VAL A C 1
ATOM 1086 O O . VAL A 1 152 ? 8.901 -11.467 -0.910 1.00 98.62 152 VAL A O 1
ATOM 1089 N N . SER A 1 153 ? 9.945 -13.450 -1.062 1.00 98.50 153 SER A N 1
ATOM 1090 C CA . SER A 1 153 ? 10.957 -12.962 -2.003 1.00 98.50 153 SER A CA 1
ATOM 1091 C C . SER A 1 153 ? 10.352 -12.548 -3.350 1.00 98.50 153 SER A C 1
ATOM 1093 O O . SER A 1 153 ? 10.755 -11.538 -3.914 1.00 98.50 153 SER A O 1
ATOM 1095 N N . GLY A 1 154 ? 9.355 -13.278 -3.864 1.00 98.44 154 GLY A N 1
ATOM 1096 C CA . GLY A 1 154 ? 8.650 -12.919 -5.098 1.00 98.44 154 GLY A CA 1
ATOM 1097 C C . GLY A 1 154 ? 7.977 -11.551 -4.997 1.00 98.44 154 GLY A C 1
ATOM 1098 O O . GLY A 1 154 ? 8.260 -10.671 -5.802 1.00 98.44 154 GLY A O 1
ATOM 1099 N N . GLY A 1 155 ? 7.162 -11.327 -3.963 1.00 98.62 155 GLY A N 1
ATOM 1100 C CA . GLY A 1 155 ? 6.527 -10.029 -3.733 1.00 98.62 155 GLY A CA 1
ATOM 1101 C C . GLY A 1 155 ? 7.526 -8.913 -3.400 1.00 98.62 155 GLY A C 1
ATOM 1102 O O . GLY A 1 155 ? 7.301 -7.771 -3.788 1.00 98.62 155 GLY A O 1
ATOM 1103 N N . ALA A 1 156 ? 8.668 -9.221 -2.772 1.00 98.75 156 ALA A N 1
ATOM 1104 C CA . ALA A 1 156 ? 9.737 -8.245 -2.548 1.00 98.75 156 ALA A CA 1
ATOM 1105 C C . ALA A 1 156 ? 10.347 -7.772 -3.876 1.00 98.75 156 ALA A C 1
ATOM 1107 O O . ALA A 1 156 ? 10.530 -6.572 -4.075 1.00 98.75 156 ALA A O 1
ATOM 1108 N N . ARG A 1 157 ? 10.594 -8.692 -4.819 1.00 98.69 157 ARG A N 1
ATOM 1109 C CA . ARG A 1 157 ? 11.051 -8.334 -6.171 1.00 98.69 157 ARG A CA 1
ATOM 1110 C C . ARG A 1 157 ? 10.019 -7.483 -6.906 1.00 98.69 157 ARG A C 1
ATOM 1112 O O . ARG A 1 157 ? 10.389 -6.468 -7.482 1.00 98.69 157 ARG A O 1
ATOM 1119 N N . VAL A 1 158 ? 8.731 -7.827 -6.805 1.00 98.56 158 VAL A N 1
ATOM 1120 C CA . VAL A 1 158 ? 7.629 -7.006 -7.345 1.00 98.56 158 VAL A CA 1
ATOM 1121 C C . VAL A 1 158 ? 7.645 -5.592 -6.751 1.00 98.56 158 VAL A C 1
ATOM 1123 O O . VAL A 1 158 ? 7.560 -4.616 -7.492 1.00 98.56 158 VAL A O 1
ATOM 1126 N N . ALA A 1 159 ? 7.774 -5.463 -5.428 1.00 97.94 159 ALA A N 1
ATOM 1127 C CA . ALA A 1 159 ? 7.824 -4.174 -4.737 1.00 97.94 159 ALA A CA 1
ATOM 1128 C C . ALA A 1 159 ? 9.024 -3.321 -5.174 1.00 97.94 159 ALA A C 1
ATOM 1130 O O . ALA A 1 159 ? 8.876 -2.121 -5.414 1.00 97.94 159 ALA A O 1
ATOM 1131 N N . HIS A 1 160 ? 10.194 -3.944 -5.311 1.00 97.88 160 HIS A N 1
ATOM 1132 C CA . HIS A 1 160 ? 11.395 -3.286 -5.805 1.00 97.88 160 HIS A CA 1
ATOM 1133 C C . HIS A 1 160 ? 11.251 -2.847 -7.272 1.00 97.88 160 HIS A C 1
ATOM 1135 O O . HIS A 1 160 ? 11.533 -1.697 -7.609 1.00 97.88 160 HIS A O 1
ATOM 1141 N N . ASP A 1 161 ? 10.779 -3.732 -8.152 1.00 97.69 161 ASP A N 1
ATOM 1142 C CA . ASP A 1 161 ? 10.617 -3.422 -9.575 1.00 97.69 161 ASP A CA 1
ATOM 1143 C C . ASP A 1 161 ? 9.588 -2.316 -9.803 1.00 97.69 161 ASP A C 1
ATOM 1145 O O . ASP A 1 161 ? 9.807 -1.444 -10.645 1.00 97.69 161 ASP A O 1
ATOM 1149 N N . LEU A 1 162 ? 8.513 -2.290 -9.008 1.00 97.25 162 LEU A N 1
ATOM 1150 C CA . LEU A 1 162 ? 7.560 -1.187 -9.018 1.00 97.25 162 LEU A CA 1
ATOM 1151 C C . LEU A 1 162 ? 8.240 0.135 -8.645 1.00 97.25 162 LEU A C 1
ATOM 1153 O O . LEU A 1 162 ? 8.045 1.136 -9.331 1.00 97.25 162 LEU A O 1
ATOM 1157 N N . ALA A 1 163 ? 9.054 0.145 -7.584 1.00 94.88 163 ALA A N 1
ATOM 1158 C CA . ALA A 1 163 ? 9.783 1.338 -7.156 1.00 94.88 163 ALA A CA 1
ATOM 1159 C C . ALA A 1 163 ? 10.682 1.880 -8.274 1.00 94.88 163 ALA A C 1
ATOM 1161 O O . ALA A 1 163 ? 10.666 3.079 -8.550 1.00 94.88 163 ALA A O 1
ATOM 1162 N N . ARG A 1 164 ? 11.419 0.986 -8.944 1.00 95.44 164 ARG A N 1
ATOM 1163 C CA . ARG A 1 164 ? 12.271 1.333 -10.083 1.00 95.44 164 ARG A CA 1
ATOM 1164 C C . ARG A 1 164 ? 11.449 1.965 -11.204 1.00 95.44 164 ARG A C 1
ATOM 1166 O O . ARG A 1 164 ? 11.778 3.069 -11.618 1.00 95.44 164 ARG A O 1
ATOM 1173 N N . VAL A 1 165 ? 10.379 1.306 -11.657 1.00 96.50 165 VAL A N 1
ATOM 1174 C CA . VAL A 1 165 ? 9.530 1.807 -12.754 1.00 96.50 165 VAL A CA 1
ATOM 1175 C C . VAL A 1 165 ? 8.925 3.170 -12.415 1.00 96.50 165 VAL A C 1
ATOM 1177 O O . VAL A 1 165 ? 8.961 4.078 -13.244 1.00 96.50 165 VAL A O 1
ATOM 1180 N N . LEU A 1 166 ? 8.411 3.341 -11.193 1.00 93.81 166 LEU A N 1
ATOM 1181 C CA . LEU A 1 166 ? 7.821 4.603 -10.749 1.00 93.81 166 LEU A CA 1
ATOM 1182 C C . LEU A 1 166 ? 8.838 5.749 -10.788 1.00 93.81 166 LEU A C 1
ATOM 1184 O O . LEU A 1 166 ? 8.556 6.801 -11.355 1.00 93.81 166 LEU A O 1
ATOM 1188 N N . VAL A 1 167 ? 10.030 5.538 -10.227 1.00 91.56 167 VAL A N 1
ATOM 1189 C CA . VAL A 1 167 ? 11.067 6.576 -10.160 1.00 91.56 167 VAL A CA 1
ATOM 1190 C C . VAL A 1 167 ? 11.642 6.900 -11.539 1.00 91.56 167 VAL A C 1
ATOM 1192 O O . VAL A 1 167 ? 11.903 8.066 -11.825 1.00 91.56 167 VAL A O 1
ATOM 1195 N N . THR A 1 168 ? 11.842 5.904 -12.406 1.00 92.19 168 THR A N 1
ATOM 1196 C CA . THR A 1 168 ? 12.488 6.135 -13.707 1.00 92.19 168 THR A CA 1
ATOM 1197 C C . THR A 1 168 ? 11.529 6.613 -14.790 1.00 92.19 168 THR A C 1
ATOM 1199 O O . THR A 1 168 ? 11.965 7.299 -15.711 1.00 92.19 168 THR A O 1
ATOM 1202 N N . SER A 1 169 ? 10.246 6.244 -14.709 1.00 92.81 169 SER A N 1
ATOM 1203 C CA . SER A 1 169 ? 9.337 6.310 -15.865 1.00 92.81 169 SER A CA 1
ATOM 1204 C C . SER A 1 169 ? 7.988 6.972 -15.582 1.00 92.81 169 SER A C 1
ATOM 1206 O O . SER A 1 169 ? 7.191 7.132 -16.507 1.00 92.81 169 SER A O 1
ATOM 1208 N N . CYS A 1 170 ? 7.714 7.386 -14.341 1.00 93.25 170 CYS A N 1
ATOM 1209 C CA . CYS A 1 170 ? 6.429 7.977 -13.954 1.00 93.25 170 CYS A CA 1
ATOM 1210 C C . CYS A 1 170 ? 6.597 9.400 -13.386 1.00 93.25 170 CYS A C 1
ATOM 1212 O O . CYS A 1 170 ? 6.333 9.626 -12.202 1.00 93.25 170 CYS A O 1
ATOM 1214 N N . PRO A 1 171 ? 7.020 10.387 -14.201 1.00 93.81 171 PRO A N 1
ATOM 1215 C CA . PRO A 1 171 ? 7.198 11.755 -13.730 1.00 93.81 171 PRO A CA 1
ATOM 1216 C C . PRO A 1 171 ? 5.870 12.367 -13.270 1.00 93.81 171 PRO A C 1
ATOM 1218 O O . PRO A 1 171 ? 4.798 12.056 -13.790 1.00 93.81 171 PRO A O 1
ATOM 1221 N N . GLY A 1 172 ? 5.952 13.295 -12.322 1.00 95.19 172 GLY A N 1
ATOM 1222 C CA . GLY A 1 172 ? 4.797 13.983 -11.756 1.00 95.19 172 GLY A CA 1
ATOM 1223 C C . GLY A 1 172 ? 4.781 13.861 -10.243 1.00 95.19 172 GLY A C 1
ATOM 1224 O O . GLY A 1 172 ? 5.825 13.694 -9.617 1.00 95.19 172 GLY A O 1
ATOM 1225 N N . GLY A 1 173 ? 3.599 13.988 -9.656 1.00 96.06 173 GLY A N 1
ATOM 1226 C CA . GLY A 1 173 ? 3.443 13.880 -8.216 1.00 96.06 173 GLY A CA 1
ATOM 1227 C C . GLY A 1 173 ? 2.038 13.483 -7.806 1.00 96.06 173 GLY A C 1
ATOM 1228 O O . GLY A 1 173 ? 1.183 13.149 -8.634 1.00 96.06 173 GLY A O 1
ATOM 1229 N N . LEU A 1 174 ? 1.824 13.548 -6.498 1.00 96.62 174 LEU A N 1
ATOM 1230 C CA . LEU A 1 174 ? 0.563 13.246 -5.845 1.00 96.62 174 LEU A CA 1
ATOM 1231 C C . LEU A 1 174 ? 0.261 14.324 -4.802 1.00 96.62 174 LEU A C 1
ATOM 1233 O O . LEU A 1 174 ? 1.136 14.672 -4.009 1.00 96.62 174 LEU A O 1
ATOM 1237 N N . THR A 1 175 ? -0.971 14.820 -4.770 1.00 97.75 175 THR A N 1
ATOM 1238 C CA . THR A 1 175 ? -1.422 15.839 -3.812 1.00 97.75 175 THR A CA 1
ATOM 1239 C C . THR A 1 175 ? -2.692 15.372 -3.123 1.00 97.75 175 THR A C 1
ATOM 1241 O O . THR A 1 175 ? -3.701 15.120 -3.777 1.00 97.75 175 THR A O 1
ATOM 1244 N N . LEU A 1 176 ? -2.654 15.271 -1.797 1.00 96.75 176 LEU A N 1
ATOM 1245 C CA . LEU A 1 176 ? -3.837 15.039 -0.976 1.00 96.75 176 LEU A CA 1
ATOM 1246 C C . LEU A 1 176 ? -4.699 16.305 -0.961 1.00 96.75 176 LEU A C 1
ATOM 1248 O O . LEU A 1 176 ? -4.196 17.380 -0.646 1.00 96.75 176 LEU A O 1
ATOM 1252 N N . LEU A 1 177 ? -5.985 16.169 -1.268 1.00 98.31 177 LEU A N 1
ATOM 1253 C CA . LEU A 1 177 ? -6.987 17.228 -1.196 1.00 98.31 177 LEU A CA 1
ATOM 1254 C C . LEU A 1 177 ? -8.057 16.830 -0.180 1.00 98.31 177 LEU A C 1
ATOM 1256 O O . LEU A 1 177 ? -8.693 15.783 -0.321 1.00 98.31 177 LEU A O 1
ATOM 1260 N N . SER A 1 178 ? -8.284 17.684 0.816 1.00 97.50 178 SER A N 1
ATOM 1261 C CA . SER A 1 178 ? -9.326 17.492 1.832 1.00 97.50 178 SER A CA 1
ATOM 1262 C C . SER A 1 178 ? -10.697 17.929 1.306 1.00 97.50 178 SER A C 1
ATOM 1264 O O . SER A 1 178 ? -11.303 18.875 1.814 1.00 97.50 178 SER A O 1
ATOM 1266 N N . CYS A 1 179 ? -11.167 17.288 0.236 1.00 98.00 179 CYS A N 1
ATOM 1267 C CA . CYS A 1 179 ? -12.494 17.509 -0.322 1.00 98.00 179 CYS A CA 1
ATOM 1268 C C . CYS A 1 179 ? -13.081 16.242 -0.979 1.00 98.00 179 CYS A C 1
ATOM 1270 O O . CYS A 1 179 ? -12.345 15.301 -1.289 1.00 98.00 179 CYS A O 1
ATOM 1272 N N . PRO A 1 180 ? -14.405 16.212 -1.230 1.00 97.75 180 PRO A N 1
ATOM 1273 C CA . PRO A 1 180 ? -15.029 15.169 -2.039 1.00 97.75 180 PRO A CA 1
ATOM 1274 C C . PRO A 1 180 ? -14.515 15.173 -3.487 1.00 97.75 180 PRO A C 1
ATOM 1276 O O . PRO A 1 180 ? -14.166 16.218 -4.040 1.00 97.75 180 PRO A O 1
ATOM 1279 N N . GLU A 1 181 ? -14.580 14.022 -4.155 1.00 98.12 181 GLU A N 1
ATOM 1280 C CA . GLU A 1 181 ? -14.145 13.856 -5.552 1.00 98.12 181 GLU A CA 1
ATOM 1281 C C . GLU A 1 181 ? -14.783 14.862 -6.526 1.00 98.12 181 GLU A C 1
ATOM 1283 O O . GLU A 1 181 ? -14.095 15.441 -7.367 1.00 98.12 181 GLU A O 1
ATOM 1288 N N . ALA A 1 182 ? -16.089 15.118 -6.401 1.00 98.38 182 ALA A N 1
ATOM 1289 C CA . ALA A 1 182 ? -16.782 16.081 -7.258 1.00 98.38 182 ALA A CA 1
ATOM 1290 C C . ALA A 1 182 ? -16.191 17.498 -7.129 1.00 98.38 182 ALA A C 1
ATOM 1292 O O . ALA A 1 182 ? -16.031 18.205 -8.130 1.00 98.38 182 ALA A O 1
ATOM 1293 N N . THR A 1 183 ? -15.813 17.888 -5.908 1.00 98.56 183 THR A N 1
ATOM 1294 C CA . THR A 1 183 ? -15.144 19.161 -5.625 1.00 98.56 183 THR A CA 1
ATOM 1295 C C . THR A 1 183 ? -13.745 19.184 -6.230 1.00 98.56 183 THR A C 1
ATOM 1297 O O . THR A 1 183 ? -13.389 20.169 -6.873 1.00 98.56 183 THR A O 1
ATOM 1300 N N . ALA A 1 184 ? -12.977 18.095 -6.120 1.00 98.62 184 ALA A N 1
ATOM 1301 C CA . ALA A 1 184 ? -11.659 17.989 -6.749 1.00 98.62 184 ALA A CA 1
ATOM 1302 C C . ALA A 1 184 ? -11.726 18.160 -8.276 1.00 98.62 184 ALA A C 1
ATOM 1304 O O . ALA A 1 184 ? -10.962 18.939 -8.842 1.00 98.62 184 ALA A O 1
ATOM 1305 N N . HIS A 1 185 ? -12.703 17.546 -8.949 1.00 98.56 185 HIS A N 1
ATOM 1306 C CA . HIS A 1 185 ? -12.923 17.788 -10.379 1.00 98.56 185 HIS A CA 1
ATOM 1307 C C . HIS A 1 185 ? -13.273 19.251 -10.693 1.00 98.56 185 HIS A C 1
ATOM 1309 O O . HIS A 1 185 ? -12.877 19.768 -11.739 1.00 98.56 185 HIS A O 1
ATOM 1315 N N . GLY A 1 186 ? -14.007 19.928 -9.804 1.00 98.62 186 GLY A N 1
ATOM 1316 C CA . GLY A 1 186 ? -14.240 21.372 -9.882 1.00 98.62 186 GLY A CA 1
ATOM 1317 C C . GLY A 1 186 ? -12.944 22.179 -9.807 1.00 98.62 186 GLY A C 1
ATOM 1318 O O . GLY A 1 186 ? -12.726 23.047 -10.652 1.00 98.62 186 GLY A O 1
ATOM 1319 N N . LEU A 1 187 ? -12.060 21.834 -8.866 1.00 98.69 187 LEU A N 1
ATOM 1320 C CA . LEU A 1 187 ? -10.740 22.454 -8.719 1.00 98.69 187 LEU A CA 1
ATOM 1321 C C . LEU A 1 187 ? -9.875 22.257 -9.966 1.00 98.69 187 LEU A C 1
ATOM 1323 O O . LEU A 1 187 ? -9.265 23.214 -10.427 1.00 98.69 187 LEU A O 1
ATOM 1327 N N . PHE A 1 188 ? -9.855 21.059 -10.559 1.00 98.69 188 PHE A N 1
ATOM 1328 C CA . PHE A 1 188 ? -9.055 20.793 -11.764 1.00 98.69 188 PHE A CA 1
ATOM 1329 C C . PHE A 1 188 ? -9.497 21.663 -12.946 1.00 98.69 188 PHE A C 1
ATOM 1331 O O . PHE A 1 188 ? -8.658 22.201 -13.669 1.00 98.69 188 PHE A O 1
ATOM 1338 N N . ARG A 1 189 ? -10.814 21.856 -13.116 1.00 98.62 189 ARG A N 1
ATOM 1339 C CA . ARG A 1 189 ? -11.360 22.759 -14.141 1.00 98.62 189 ARG A CA 1
ATOM 1340 C C . ARG A 1 189 ? -11.015 24.217 -13.854 1.00 98.62 189 ARG A C 1
ATOM 1342 O O . ARG A 1 189 ? -10.545 24.904 -14.752 1.00 98.62 189 ARG A O 1
ATOM 1349 N N . ALA A 1 190 ? -11.217 24.677 -12.620 1.00 98.44 190 ALA A N 1
ATOM 1350 C CA . ALA A 1 190 ? -10.926 26.056 -12.225 1.00 98.44 190 ALA A CA 1
ATOM 1351 C C . ALA A 1 190 ? -9.424 26.397 -12.310 1.00 98.44 190 ALA A C 1
ATOM 1353 O O . ALA A 1 190 ? -9.065 27.523 -12.641 1.00 98.44 190 ALA A O 1
ATOM 1354 N N . ALA A 1 191 ? -8.551 25.414 -12.085 1.00 98.44 191 ALA A N 1
ATOM 1355 C CA . ALA A 1 191 ? -7.101 25.531 -12.226 1.00 98.44 191 ALA A CA 1
ATOM 1356 C C . ALA A 1 191 ? -6.600 25.407 -13.681 1.00 98.44 191 ALA A C 1
ATOM 1358 O O . ALA A 1 191 ? -5.386 25.472 -13.917 1.00 98.44 191 ALA A O 1
ATOM 1359 N N . SER A 1 192 ? -7.496 25.169 -14.651 1.00 98.31 192 SER A N 1
ATOM 1360 C CA . SER A 1 192 ? -7.148 24.821 -16.037 1.00 98.31 192 SER A CA 1
ATOM 1361 C C . SER A 1 192 ? -6.081 23.717 -16.088 1.00 98.31 192 SER A C 1
ATOM 1363 O O . SER A 1 192 ? -5.023 23.866 -16.702 1.00 98.31 192 SER A O 1
ATOM 1365 N N . ALA A 1 193 ? -6.321 22.631 -15.354 1.00 98.25 193 ALA A N 1
ATOM 1366 C CA . ALA A 1 193 ? -5.406 21.505 -15.174 1.00 98.25 193 ALA A CA 1
ATOM 1367 C C . ALA A 1 193 ? -6.039 20.196 -15.687 1.00 98.25 193 ALA A C 1
ATOM 1369 O O . ALA A 1 193 ? -6.351 19.317 -14.882 1.00 98.25 193 ALA A O 1
ATOM 1370 N N . PRO A 1 194 ? -6.271 20.054 -17.009 1.00 97.12 194 PRO A N 1
ATOM 1371 C CA . PRO A 1 194 ? -6.883 18.851 -17.582 1.00 97.12 194 PRO A CA 1
ATOM 1372 C C . PRO A 1 194 ? -6.037 17.581 -17.394 1.00 97.12 194 PRO A C 1
ATOM 1374 O O . PRO A 1 194 ? -6.560 16.478 -17.512 1.00 97.12 194 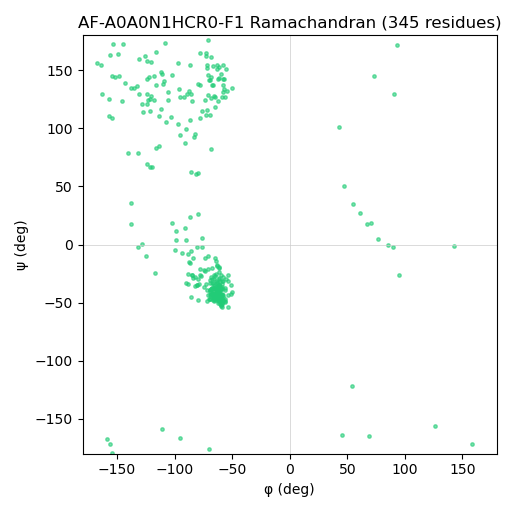PRO A O 1
ATOM 1377 N N . GLU A 1 195 ? -4.744 17.723 -17.095 1.00 97.25 195 GLU A N 1
ATOM 1378 C CA . GLU A 1 195 ? -3.815 16.624 -16.828 1.00 97.25 195 GLU A CA 1
ATOM 1379 C C . GLU A 1 195 ? -3.830 16.163 -15.362 1.00 97.25 195 GLU A C 1
ATOM 1381 O O . GLU A 1 195 ? -3.144 15.207 -15.019 1.00 97.25 195 GLU A O 1
ATOM 1386 N N . ALA A 1 196 ? -4.561 16.845 -14.474 1.00 98.31 196 ALA A N 1
ATOM 1387 C CA . ALA A 1 196 ? -4.767 16.374 -13.111 1.00 98.31 196 ALA A CA 1
ATOM 1388 C C . ALA A 1 196 ? -5.961 15.411 -13.068 1.00 98.31 196 ALA A C 1
ATOM 1390 O O . ALA A 1 196 ? -7.058 15.726 -13.536 1.00 98.31 196 ALA A O 1
ATOM 1391 N N . VAL A 1 197 ? -5.761 14.241 -12.467 1.00 98.56 197 VAL A N 1
ATOM 1392 C CA . VAL A 1 197 ? -6.805 13.225 -12.283 1.00 98.56 197 VAL A CA 1
ATOM 1393 C C . VAL A 1 197 ? -6.946 12.863 -10.813 1.00 98.56 197 VAL A C 1
ATOM 1395 O O . VAL A 1 197 ? -6.020 13.038 -10.023 1.00 98.56 197 VAL A O 1
ATOM 1398 N N . VAL A 1 198 ? -8.100 12.321 -10.432 1.00 98.56 198 VAL A N 1
ATOM 1399 C CA . VAL A 1 198 ? -8.248 11.682 -9.121 1.00 98.56 198 VAL A CA 1
ATOM 1400 C C . VAL A 1 198 ? -7.612 10.301 -9.204 1.00 98.56 198 VAL A C 1
ATOM 1402 O O . VAL A 1 198 ? -8.139 9.419 -9.876 1.00 98.56 198 VAL A O 1
ATOM 1405 N N . GLY A 1 199 ? -6.469 10.130 -8.541 1.00 97.25 199 GLY A N 1
ATOM 1406 C CA . GLY A 1 199 ? -5.734 8.869 -8.491 1.00 97.25 199 GLY A CA 1
ATOM 1407 C C . GLY A 1 199 ? -6.188 7.960 -7.347 1.00 97.25 199 GLY A C 1
ATOM 1408 O O . GLY A 1 199 ? -6.226 6.742 -7.492 1.00 97.25 199 GLY A O 1
ATOM 1409 N N . VAL A 1 200 ? -6.589 8.533 -6.211 1.00 97.12 200 VAL A N 1
ATOM 1410 C CA . VAL A 1 200 ? -7.128 7.768 -5.077 1.00 97.12 200 VAL A CA 1
ATOM 1411 C C . VAL A 1 200 ? -8.325 8.498 -4.491 1.00 97.12 200 VAL A C 1
ATOM 1413 O O . VAL A 1 200 ? -8.262 9.699 -4.249 1.00 97.12 200 VAL A O 1
ATOM 1416 N N . VAL A 1 201 ? -9.401 7.770 -4.215 1.00 97.06 201 VAL A N 1
ATOM 1417 C CA . VAL A 1 201 ? -10.474 8.209 -3.320 1.00 97.06 201 VAL A CA 1
ATOM 1418 C C . VAL A 1 201 ? -10.290 7.478 -2.001 1.00 97.06 201 VAL A C 1
ATOM 1420 O O . VAL A 1 201 ? -10.475 6.259 -1.952 1.00 97.06 201 VAL A O 1
ATOM 1423 N N . ASN A 1 202 ? -9.887 8.212 -0.961 1.00 93.56 202 ASN A N 1
ATOM 1424 C CA . ASN A 1 202 ? -9.654 7.652 0.370 1.00 93.56 202 ASN A CA 1
ATOM 1425 C C . ASN A 1 202 ? -10.982 7.460 1.112 1.00 93.56 202 ASN A C 1
ATOM 1427 O O . ASN A 1 202 ? -11.239 6.388 1.658 1.00 93.56 202 ASN A O 1
ATOM 1431 N N . ASP A 1 203 ? -11.825 8.492 1.092 1.00 92.88 203 ASP A N 1
ATOM 1432 C CA . ASP A 1 203 ? -13.136 8.549 1.742 1.00 92.88 203 ASP A CA 1
ATOM 1433 C C . ASP A 1 203 ? -14.020 9.638 1.092 1.00 92.88 203 ASP A C 1
ATOM 1435 O O . ASP A 1 203 ? -13.723 10.123 -0.001 1.00 92.88 203 ASP A O 1
ATOM 1439 N N . ASP A 1 204 ? -15.142 9.991 1.725 1.00 92.44 204 ASP A N 1
ATOM 1440 C CA . ASP A 1 204 ? -16.099 10.996 1.245 1.00 92.44 204 ASP A CA 1
ATOM 1441 C C . ASP A 1 204 ? -15.577 12.444 1.325 1.00 92.44 204 ASP A C 1
ATOM 1443 O O . ASP A 1 204 ? -16.203 13.356 0.783 1.00 92.44 204 ASP A O 1
ATOM 1447 N N . ARG A 1 205 ? -14.433 12.667 1.981 1.00 94.06 205 ARG A N 1
ATOM 1448 C CA . ARG A 1 205 ? -13.853 13.984 2.283 1.00 94.06 205 ARG A CA 1
ATOM 1449 C C . ARG A 1 205 ? -12.395 14.115 1.850 1.00 94.06 205 ARG A C 1
ATOM 1451 O O . ARG A 1 205 ? -11.804 15.166 2.086 1.00 94.06 205 ARG A O 1
ATOM 1458 N N . SER A 1 206 ? -11.807 13.078 1.265 1.00 95.00 206 SER A N 1
ATOM 1459 C CA . SER A 1 206 ? -10.377 13.014 0.985 1.00 95.00 206 SER A CA 1
ATOM 1460 C C . SER A 1 206 ? -10.088 12.265 -0.309 1.00 95.00 206 SER A C 1
ATOM 1462 O O . SER A 1 206 ? -10.431 11.088 -0.474 1.00 95.00 206 SER A O 1
ATOM 1464 N N . VAL A 1 207 ? -9.383 12.939 -1.217 1.00 97.38 207 VAL A N 1
ATOM 1465 C CA . VAL A 1 207 ? -8.876 12.356 -2.462 1.00 97.38 207 VAL A CA 1
ATOM 1466 C C . VAL A 1 207 ? -7.401 12.681 -2.657 1.00 97.38 207 VAL A C 1
ATOM 1468 O O . VAL A 1 207 ? -6.878 13.640 -2.097 1.00 97.38 207 VAL A O 1
ATOM 1471 N N . VAL A 1 208 ? -6.722 11.899 -3.487 1.00 97.25 208 VAL A N 1
ATOM 1472 C CA . VAL A 1 208 ? -5.364 12.185 -3.953 1.00 97.25 208 VAL A CA 1
ATOM 1473 C C . VAL A 1 208 ? -5.425 12.505 -5.438 1.00 97.25 208 VAL A C 1
ATOM 1475 O O . VAL A 1 208 ? -5.803 11.657 -6.250 1.00 97.25 208 VAL A O 1
ATOM 1478 N N . ALA A 1 209 ? -5.053 13.732 -5.786 1.00 98.44 209 ALA A N 1
ATOM 1479 C CA . ALA A 1 209 ? -4.839 14.155 -7.158 1.00 98.44 209 ALA A CA 1
ATOM 1480 C C . ALA A 1 209 ? -3.481 13.645 -7.657 1.00 98.44 209 ALA A C 1
ATOM 1482 O O . ALA A 1 209 ? -2.488 13.728 -6.937 1.00 98.44 209 ALA A O 1
ATOM 1483 N N . ALA A 1 210 ? -3.437 13.150 -8.888 1.00 98.06 210 ALA A N 1
ATOM 1484 C CA . ALA A 1 210 ? -2.234 12.699 -9.573 1.00 98.06 210 ALA A CA 1
ATOM 1485 C C . ALA A 1 210 ? -2.060 13.470 -10.880 1.00 98.06 210 ALA A C 1
ATOM 1487 O O . ALA A 1 210 ? -3.044 13.777 -11.552 1.00 98.06 210 ALA A O 1
ATOM 1488 N N . GLY A 1 211 ? -0.818 13.762 -11.258 1.00 97.50 211 GLY A N 1
ATOM 1489 C CA . GLY A 1 211 ? -0.528 14.397 -12.541 1.00 97.50 211 GLY A CA 1
ATOM 1490 C C . GLY A 1 211 ? 0.821 15.115 -12.581 1.00 97.50 211 GLY A C 1
ATOM 1491 O O . GLY A 1 211 ? 1.624 14.999 -11.646 1.00 97.50 211 GLY A O 1
ATOM 1492 N N . PRO A 1 212 ? 1.084 15.875 -13.658 1.00 97.06 212 PRO A N 1
ATOM 1493 C CA . PRO A 1 212 ? 2.284 16.695 -13.781 1.00 97.06 212 PRO A CA 1
ATOM 1494 C C . PRO A 1 212 ? 2.398 17.713 -12.640 1.00 97.06 212 PRO A C 1
ATOM 1496 O O . PRO A 1 212 ? 1.408 18.333 -12.249 1.00 97.06 212 PRO A O 1
ATOM 1499 N N . LEU A 1 213 ? 3.620 17.962 -12.153 1.00 97.38 213 LEU A N 1
ATOM 1500 C CA . LEU A 1 213 ? 3.857 18.878 -11.025 1.00 97.38 213 LEU A CA 1
ATOM 1501 C C . LEU A 1 213 ? 3.291 20.282 -11.277 1.00 97.38 213 LEU A C 1
ATOM 1503 O O . LEU A 1 213 ? 2.692 20.872 -10.384 1.00 97.38 213 LEU A O 1
ATOM 1507 N N . ALA A 1 214 ? 3.415 20.791 -12.506 1.00 97.94 214 ALA A N 1
ATOM 1508 C CA . ALA A 1 214 ? 2.874 22.095 -12.881 1.00 97.94 214 ALA A CA 1
ATOM 1509 C C . ALA A 1 214 ? 1.337 22.149 -12.809 1.00 97.94 214 ALA A C 1
ATOM 1511 O O . ALA A 1 214 ? 0.782 23.184 -12.442 1.00 97.94 214 ALA A O 1
ATOM 1512 N N . ALA A 1 215 ? 0.645 21.055 -13.147 1.00 98.19 215 ALA A N 1
ATOM 1513 C CA . ALA A 1 215 ? -0.808 20.956 -13.026 1.00 98.19 215 ALA A CA 1
ATOM 1514 C C . ALA A 1 215 ? -1.221 20.911 -11.548 1.00 98.19 215 ALA A C 1
ATOM 1516 O O . ALA A 1 215 ? -2.074 21.690 -11.126 1.00 98.19 215 ALA A O 1
ATOM 1517 N N . LEU A 1 216 ? -0.544 20.084 -10.742 1.00 98.44 216 LEU A N 1
ATOM 1518 C CA . LEU A 1 216 ? -0.793 19.983 -9.301 1.00 98.44 216 LEU A CA 1
ATOM 1519 C C . LEU A 1 216 ? -0.551 21.304 -8.568 1.00 98.44 216 LEU A C 1
ATOM 1521 O O . LEU A 1 216 ? -1.358 21.677 -7.728 1.00 98.44 216 LEU A O 1
ATOM 1525 N N . THR A 1 217 ? 0.486 22.064 -8.927 1.00 98.50 217 THR A N 1
ATOM 1526 C CA . THR A 1 217 ? 0.739 23.388 -8.337 1.00 98.50 217 THR A CA 1
ATOM 1527 C C . THR A 1 217 ? -0.386 24.385 -8.623 1.00 98.50 217 THR A C 1
ATOM 1529 O O . THR A 1 217 ? -0.745 25.170 -7.745 1.00 98.50 217 THR A O 1
ATOM 1532 N N . ARG A 1 218 ? -0.997 24.350 -9.817 1.00 98.62 218 ARG A N 1
ATOM 1533 C CA . ARG A 1 218 ? -2.185 25.176 -10.095 1.00 98.62 218 ARG A CA 1
ATOM 1534 C C . ARG A 1 218 ? -3.381 24.723 -9.261 1.00 98.62 218 ARG A C 1
ATOM 1536 O O . ARG A 1 218 ? -4.046 25.563 -8.667 1.00 98.62 218 ARG A O 1
ATOM 1543 N N . VAL A 1 219 ? -3.611 23.411 -9.171 1.00 98.81 219 VAL A N 1
ATOM 1544 C CA . VAL A 1 219 ? -4.687 22.830 -8.351 1.00 98.81 219 VAL A CA 1
ATOM 1545 C C . VAL A 1 219 ? -4.530 23.199 -6.877 1.00 98.81 219 VAL A C 1
ATOM 1547 O O . VAL A 1 219 ? -5.505 23.594 -6.252 1.00 98.81 219 VAL A O 1
ATOM 1550 N N . GLU A 1 220 ? -3.319 23.117 -6.327 1.00 98.81 220 GLU A N 1
ATOM 1551 C CA . GLU A 1 220 ? -3.004 23.487 -4.941 1.00 98.81 220 GLU A CA 1
ATOM 1552 C C . GLU A 1 220 ? -3.311 24.956 -4.663 1.00 98.81 220 GLU A C 1
ATOM 1554 O O . GLU A 1 220 ? -3.920 25.273 -3.644 1.00 98.81 220 GLU A O 1
ATOM 1559 N N . LYS A 1 221 ? -2.948 25.849 -5.591 1.00 98.69 221 LYS A N 1
ATOM 1560 C CA . LYS A 1 221 ? -3.280 27.271 -5.489 1.00 98.69 221 LYS A CA 1
ATOM 1561 C C . LYS A 1 221 ? -4.795 27.490 -5.492 1.00 98.69 221 LYS A C 1
ATOM 1563 O O . LYS A 1 221 ? -5.317 28.140 -4.596 1.00 98.69 221 LYS A O 1
ATOM 1568 N N . THR A 1 222 ? -5.508 26.903 -6.452 1.00 98.69 222 THR A N 1
ATOM 1569 C CA . THR A 1 222 ? -6.972 27.015 -6.535 1.00 98.69 222 THR A CA 1
ATOM 1570 C C . THR A 1 222 ? -7.670 26.401 -5.316 1.00 98.69 222 THR A C 1
ATOM 1572 O O . THR A 1 222 ? -8.683 26.927 -4.864 1.00 98.69 222 THR A O 1
ATOM 1575 N N . ALA A 1 223 ? -7.132 25.314 -4.756 1.00 98.69 223 ALA A N 1
ATOM 1576 C CA . ALA A 1 223 ? -7.625 24.725 -3.515 1.00 98.69 223 ALA A CA 1
ATOM 1577 C C . ALA A 1 223 ? -7.454 25.694 -2.338 1.00 98.69 223 ALA A C 1
ATOM 1579 O O . ALA A 1 223 ? -8.413 25.917 -1.602 1.00 98.69 223 ALA A O 1
ATOM 1580 N N . ALA A 1 224 ? -6.278 26.318 -2.207 1.00 98.50 224 ALA A N 1
ATOM 1581 C CA . ALA A 1 224 ? -6.013 27.316 -1.176 1.00 98.50 224 ALA A CA 1
ATOM 1582 C C . ALA A 1 224 ? -6.960 28.524 -1.287 1.00 98.50 224 ALA A C 1
ATOM 1584 O O . ALA A 1 224 ? -7.553 28.918 -0.283 1.00 98.50 224 ALA A O 1
ATOM 1585 N N . ASP A 1 225 ? -7.178 29.045 -2.500 1.00 98.25 225 ASP A N 1
ATOM 1586 C CA . ASP A 1 225 ? -8.115 30.149 -2.763 1.00 98.25 225 ASP A CA 1
ATOM 1587 C C . ASP A 1 225 ? -9.569 29.783 -2.387 1.00 98.25 225 ASP A C 1
ATOM 1589 O O . ASP A 1 225 ? -10.355 30.644 -1.995 1.00 98.25 225 ASP A O 1
ATOM 1593 N N . ALA A 1 226 ? -9.923 28.495 -2.461 1.00 97.88 226 ALA A N 1
ATOM 1594 C CA . ALA A 1 226 ? -11.226 27.955 -2.071 1.00 97.88 226 ALA A CA 1
ATOM 1595 C C . ALA A 1 226 ? -11.309 27.502 -0.596 1.00 97.88 226 ALA A C 1
ATOM 1597 O O . ALA A 1 226 ? -12.326 26.941 -0.188 1.00 97.88 226 ALA A O 1
ATOM 1598 N N . GLY A 1 227 ? -10.254 27.697 0.206 1.00 98.25 227 GLY A N 1
ATOM 1599 C CA . GLY A 1 227 ? -10.201 27.254 1.604 1.00 98.25 227 GLY A CA 1
ATOM 1600 C C . GLY A 1 227 ? -10.100 25.733 1.790 1.00 98.25 227 GLY A C 1
ATOM 1601 O O . GLY A 1 227 ? -10.399 25.221 2.868 1.00 98.25 227 GLY A O 1
ATOM 1602 N N . ILE A 1 228 ? -9.692 24.997 0.754 1.00 98.56 228 ILE A N 1
ATOM 1603 C CA . ILE A 1 228 ? -9.504 23.544 0.780 1.00 98.56 228 ILE A CA 1
ATOM 1604 C C . ILE A 1 228 ? -8.034 23.236 1.063 1.00 98.56 228 ILE A C 1
ATOM 1606 O O . ILE A 1 228 ? -7.135 23.691 0.358 1.00 98.56 228 ILE A O 1
ATOM 1610 N N . THR A 1 229 ? -7.780 22.414 2.082 1.00 98.44 229 THR A N 1
ATOM 1611 C CA . THR A 1 229 ? -6.425 21.951 2.392 1.00 98.44 229 THR A CA 1
ATOM 1612 C C . THR A 1 229 ? -5.884 21.072 1.265 1.00 98.44 229 THR A C 1
ATOM 1614 O O . THR A 1 229 ? -6.510 20.079 0.889 1.00 98.44 229 THR A O 1
ATOM 1617 N N . ALA A 1 230 ? -4.692 21.416 0.777 1.00 98.38 230 ALA A N 1
ATOM 1618 C CA . ALA A 1 230 ? -3.923 20.630 -0.176 1.00 98.38 230 ALA A CA 1
ATOM 1619 C C . ALA A 1 230 ? -2.531 20.326 0.397 1.00 98.38 230 ALA A C 1
ATOM 1621 O O . ALA A 1 230 ? -1.836 21.235 0.852 1.00 98.38 230 ALA A O 1
ATOM 1622 N N . VAL A 1 231 ? -2.118 19.057 0.379 1.00 96.56 231 VAL A N 1
ATOM 1623 C CA . VAL A 1 231 ? -0.808 18.611 0.879 1.00 96.56 231 VAL A CA 1
ATOM 1624 C C . VAL A 1 231 ? -0.105 17.800 -0.200 1.00 96.56 231 VAL A C 1
ATOM 1626 O O . VAL A 1 231 ? -0.547 16.706 -0.557 1.00 96.56 231 VAL A O 1
ATOM 1629 N N . ARG A 1 232 ? 1.014 18.321 -0.714 1.00 95.75 232 ARG A N 1
ATOM 1630 C CA . ARG A 1 232 ? 1.884 17.579 -1.632 1.00 95.75 232 ARG A CA 1
ATOM 1631 C C . ARG A 1 232 ? 2.487 16.380 -0.903 1.00 95.75 232 ARG A C 1
ATOM 1633 O O . ARG A 1 232 ? 3.102 16.538 0.149 1.00 95.75 232 ARG A O 1
ATOM 1640 N N . LEU A 1 233 ? 2.345 15.191 -1.477 1.00 92.12 233 LEU A N 1
ATOM 1641 C CA . LEU A 1 233 ? 2.987 13.990 -0.958 1.00 92.12 233 LEU A CA 1
ATOM 1642 C C . LEU A 1 233 ? 4.458 13.963 -1.389 1.00 92.12 233 LEU A C 1
ATOM 1644 O O . LEU A 1 233 ? 4.782 14.256 -2.540 1.00 92.12 233 LEU A O 1
ATOM 1648 N N . HIS A 1 234 ? 5.349 13.581 -0.474 1.00 86.69 234 HIS A N 1
ATOM 1649 C CA . HIS A 1 234 ? 6.788 13.460 -0.732 1.00 86.69 234 HIS A CA 1
ATOM 1650 C C . HIS A 1 234 ? 7.121 12.150 -1.464 1.00 86.69 234 HIS A C 1
ATOM 1652 O O . HIS A 1 234 ? 7.837 11.295 -0.951 1.00 86.69 234 HIS A O 1
ATOM 1658 N N . LEU A 1 235 ? 6.568 11.986 -2.666 1.00 87.44 235 LEU A N 1
ATOM 1659 C CA . LEU A 1 235 ? 6.824 10.860 -3.561 1.00 87.44 235 LEU A CA 1
ATOM 1660 C C . LEU A 1 235 ? 7.382 11.413 -4.881 1.00 87.44 235 LEU A C 1
ATOM 1662 O O . LEU A 1 235 ? 6.744 12.284 -5.474 1.00 87.44 235 LEU A O 1
ATOM 1666 N N . PRO A 1 236 ? 8.554 10.951 -5.357 1.00 87.00 236 PRO A N 1
ATOM 1667 C CA . PRO A 1 236 ? 9.228 11.521 -6.528 1.00 87.00 236 PRO A CA 1
ATOM 1668 C C . PRO A 1 236 ? 8.628 11.038 -7.864 1.00 87.00 236 PRO A C 1
ATOM 1670 O O . PRO A 1 236 ? 9.331 10.962 -8.866 1.00 87.00 236 PRO A O 1
ATOM 1673 N N . PHE A 1 237 ? 7.349 10.661 -7.873 1.00 91.94 237 PHE A N 1
ATOM 1674 C CA . PHE A 1 237 ? 6.654 10.080 -9.016 1.00 91.94 237 PHE A CA 1
ATOM 1675 C C . PHE A 1 237 ? 5.142 10.310 -8.921 1.00 91.94 237 PHE A C 1
ATOM 1677 O O . PHE A 1 237 ? 4.597 10.568 -7.844 1.00 91.94 237 PHE A O 1
ATOM 1684 N N . ALA A 1 238 ? 4.450 10.142 -10.046 1.00 93.56 238 ALA A N 1
ATOM 1685 C CA . ALA A 1 238 ? 3.001 9.982 -10.081 1.00 93.56 238 ALA A CA 1
ATOM 1686 C C . ALA A 1 238 ? 2.617 8.493 -10.152 1.00 93.56 238 ALA A C 1
ATOM 1688 O O . ALA A 1 238 ? 3.376 7.651 -10.629 1.00 93.56 238 ALA A O 1
ATOM 1689 N N . SER A 1 239 ? 1.406 8.169 -9.713 1.00 94.88 239 SER A N 1
ATOM 1690 C CA . SER A 1 239 ? 0.761 6.868 -9.917 1.00 94.88 239 SER A CA 1
ATOM 1691 C C . SER A 1 239 ? -0.741 7.076 -10.118 1.00 94.88 239 SER A C 1
ATOM 1693 O O . SER A 1 239 ? -1.230 8.199 -9.984 1.00 94.88 239 SER A O 1
ATOM 1695 N N . HIS A 1 240 ? -1.476 6.016 -10.462 1.00 97.19 240 HIS A N 1
ATOM 1696 C CA . HIS A 1 240 ? -2.914 6.079 -10.755 1.00 97.19 240 HIS A CA 1
ATOM 1697 C C . HIS A 1 240 ? -3.286 7.093 -11.852 1.00 97.19 240 HIS A C 1
ATOM 1699 O O . HIS A 1 240 ? -4.332 7.739 -11.784 1.00 97.19 240 HIS A O 1
ATOM 1705 N N . HIS A 1 241 ? -2.422 7.249 -12.858 1.00 97.75 241 HIS A N 1
ATOM 1706 C CA . HIS A 1 241 ? -2.596 8.233 -13.919 1.00 97.75 241 HIS A CA 1
ATOM 1707 C C . HIS A 1 241 ? -2.657 7.549 -15.300 1.00 97.75 241 HIS A C 1
ATOM 1709 O O . HIS A 1 241 ? -1.729 6.813 -15.645 1.00 97.75 241 HIS A O 1
ATOM 1715 N N . PRO A 1 242 ? -3.681 7.810 -16.143 1.00 96.31 242 PRO A N 1
ATOM 1716 C CA . PRO A 1 242 ? -3.866 7.117 -17.426 1.00 96.31 242 PRO A CA 1
ATOM 1717 C C . PRO A 1 242 ? -2.668 7.185 -18.386 1.00 96.31 242 PRO A C 1
ATOM 1719 O O . PRO A 1 242 ? -2.435 6.255 -19.153 1.00 96.31 242 PRO A O 1
ATOM 1722 N N . ALA A 1 243 ? -1.875 8.260 -18.321 1.00 95.56 243 ALA A N 1
ATOM 1723 C CA . ALA A 1 243 ? -0.660 8.415 -19.131 1.00 95.56 243 ALA A CA 1
ATOM 1724 C C . ALA A 1 243 ? 0.458 7.399 -18.810 1.00 95.56 243 ALA A C 1
ATOM 1726 O O . ALA A 1 243 ? 1.408 7.284 -19.577 1.00 95.56 243 ALA A O 1
ATOM 1727 N N . LEU A 1 244 ? 0.356 6.639 -17.715 1.00 96.75 244 LEU A N 1
ATOM 1728 C CA . LEU A 1 244 ? 1.371 5.666 -17.293 1.00 96.75 244 LEU A CA 1
ATOM 1729 C C . LEU A 1 244 ? 1.192 4.280 -17.940 1.00 96.75 244 LEU A C 1
ATOM 1731 O O . LEU A 1 244 ? 1.658 3.279 -17.402 1.00 96.75 244 LEU A O 1
ATOM 1735 N N . HIS A 1 245 ? 0.527 4.202 -19.099 1.00 96.31 245 HIS A N 1
ATOM 1736 C CA . HIS A 1 245 ? 0.256 2.938 -19.793 1.00 96.31 245 HIS A CA 1
ATOM 1737 C C . HIS A 1 245 ? 1.531 2.171 -20.174 1.00 96.31 245 HIS A C 1
ATOM 1739 O O . HIS A 1 245 ? 1.621 0.975 -19.909 1.00 96.31 245 HIS A O 1
ATOM 1745 N N . ALA A 1 246 ? 2.528 2.848 -20.751 1.00 96.94 246 ALA A N 1
ATOM 1746 C CA . ALA A 1 246 ? 3.784 2.204 -21.139 1.00 96.94 246 ALA A CA 1
ATOM 1747 C C . ALA A 1 246 ? 4.592 1.697 -19.919 1.00 96.94 246 ALA A C 1
ATOM 1749 O O . ALA A 1 246 ? 4.919 0.509 -19.896 1.00 96.94 246 ALA A O 1
ATOM 1750 N N . PRO A 1 247 ? 4.821 2.501 -18.856 1.00 97.31 247 PRO A N 1
ATOM 1751 C CA . PRO A 1 247 ? 5.409 2.000 -17.608 1.00 97.31 247 PRO A CA 1
ATOM 1752 C C . PRO A 1 247 ? 4.633 0.828 -16.985 1.00 97.31 247 PRO A C 1
ATOM 1754 O O . PRO A 1 247 ? 5.231 -0.112 -16.468 1.00 97.31 247 PRO A O 1
ATOM 1757 N N . ALA A 1 248 ? 3.297 0.838 -17.063 1.00 98.12 248 ALA A N 1
ATOM 1758 C CA . ALA A 1 248 ? 2.468 -0.263 -16.573 1.00 98.12 248 ALA A CA 1
ATOM 1759 C C . ALA A 1 248 ? 2.704 -1.570 -17.346 1.00 98.12 248 ALA A C 1
ATOM 1761 O O . ALA A 1 248 ? 2.767 -2.638 -16.737 1.00 98.12 248 ALA A O 1
ATOM 1762 N N . GLN A 1 249 ? 2.885 -1.505 -18.668 1.00 97.50 249 GLN A N 1
ATOM 1763 C CA . GLN A 1 249 ? 3.227 -2.679 -19.476 1.00 97.50 249 GLN A CA 1
ATOM 1764 C C . GLN A 1 249 ? 4.622 -3.223 -19.144 1.00 97.50 249 GLN A C 1
ATOM 1766 O O . GLN A 1 249 ? 4.770 -4.438 -18.999 1.00 97.50 249 GLN A O 1
ATOM 1771 N N . GLU A 1 250 ? 5.618 -2.345 -18.973 1.00 96.94 250 GLU A N 1
ATOM 1772 C CA . GLU A 1 250 ? 6.965 -2.736 -18.529 1.00 96.94 250 GLU A CA 1
ATOM 1773 C C . GLU A 1 250 ? 6.902 -3.444 -17.171 1.00 96.94 250 GLU A C 1
ATOM 1775 O O . GLU A 1 250 ? 7.448 -4.536 -17.003 1.00 96.94 250 GLU A O 1
ATOM 1780 N N . PHE A 1 251 ? 6.180 -2.856 -16.216 1.00 98.31 251 PHE A N 1
ATOM 1781 C CA . PHE A 1 251 ? 6.020 -3.430 -14.889 1.00 98.31 251 PHE A CA 1
ATOM 1782 C C . PHE A 1 251 ? 5.322 -4.795 -14.934 1.00 98.31 251 PHE A C 1
ATOM 1784 O O . PHE A 1 251 ? 5.823 -5.755 -14.352 1.00 98.31 251 PHE A O 1
ATOM 1791 N N . ALA A 1 252 ? 4.220 -4.932 -15.678 1.00 98.38 252 ALA A N 1
ATOM 1792 C CA . ALA A 1 252 ? 3.546 -6.220 -15.832 1.00 98.38 252 ALA A CA 1
ATOM 1793 C C . ALA A 1 252 ? 4.489 -7.289 -16.410 1.00 98.38 252 ALA A C 1
ATOM 1795 O O . ALA A 1 252 ? 4.517 -8.417 -15.919 1.00 98.38 252 ALA A O 1
ATOM 1796 N N . ALA A 1 253 ? 5.282 -6.946 -17.431 1.00 97.56 253 ALA A N 1
ATOM 1797 C CA . ALA A 1 253 ? 6.250 -7.863 -18.025 1.00 97.56 253 ALA A CA 1
ATOM 1798 C C . ALA A 1 253 ? 7.332 -8.298 -17.022 1.00 97.56 253 ALA A C 1
ATOM 1800 O O . ALA A 1 253 ? 7.661 -9.482 -16.973 1.00 97.56 253 ALA A O 1
ATOM 1801 N N . ALA A 1 254 ? 7.825 -7.379 -16.185 1.00 96.31 254 ALA A N 1
ATOM 1802 C CA . ALA A 1 254 ? 8.807 -7.671 -15.140 1.00 96.31 254 ALA A CA 1
ATOM 1803 C C . ALA A 1 254 ? 8.255 -8.559 -14.009 1.00 96.31 254 ALA A C 1
ATOM 1805 O O . ALA A 1 254 ? 9.004 -9.330 -13.417 1.00 96.31 254 ALA A O 1
ATOM 1806 N N . VAL A 1 255 ? 6.949 -8.492 -13.722 1.00 97.88 255 VAL A N 1
ATOM 1807 C CA . VAL A 1 255 ? 6.315 -9.267 -12.639 1.00 97.88 255 VAL A CA 1
ATOM 1808 C C . VAL A 1 255 ? 6.017 -10.715 -13.038 1.00 97.88 255 VAL A C 1
ATOM 1810 O O . VAL A 1 255 ? 6.113 -11.615 -12.202 1.00 97.88 255 VAL A O 1
ATOM 1813 N N . ARG A 1 256 ? 5.663 -10.975 -14.305 1.00 97.19 256 ARG A N 1
ATOM 1814 C CA . ARG A 1 256 ? 5.262 -12.316 -14.784 1.00 97.19 256 ARG A CA 1
ATOM 1815 C C . ARG A 1 256 ? 6.244 -13.448 -14.431 1.00 97.19 256 ARG A C 1
ATOM 1817 O O . ARG A 1 256 ? 5.760 -14.501 -14.010 1.00 97.19 256 ARG A O 1
ATOM 1824 N N . PRO A 1 257 ? 7.578 -13.279 -14.548 1.00 97.12 257 PRO A N 1
ATOM 1825 C CA . PRO A 1 257 ? 8.544 -14.329 -14.223 1.00 97.12 257 PRO A CA 1
ATOM 1826 C C . PRO A 1 257 ? 8.522 -14.788 -12.762 1.00 97.12 257 PRO A C 1
ATOM 1828 O O . PRO A 1 257 ? 8.975 -15.893 -12.474 1.00 97.12 257 PRO A O 1
ATOM 1831 N N . TYR A 1 258 ? 7.991 -13.986 -11.832 1.00 96.12 258 TYR A N 1
ATOM 1832 C CA . TYR A 1 258 ? 7.917 -14.368 -10.418 1.00 96.12 258 TYR A CA 1
ATOM 1833 C C . TYR A 1 258 ? 6.843 -15.420 -10.126 1.00 96.12 258 TYR A C 1
ATOM 1835 O O . TYR A 1 258 ? 6.863 -16.018 -9.049 1.00 96.12 258 TYR A O 1
ATOM 1843 N N . GLY A 1 259 ? 5.962 -15.687 -11.098 1.00 91.00 259 GLY A N 1
ATOM 1844 C CA . GLY A 1 259 ? 4.917 -16.701 -11.021 1.00 91.00 259 GLY A CA 1
ATOM 1845 C C . GLY A 1 259 ? 3.769 -16.305 -10.093 1.00 91.00 259 GLY A C 1
ATOM 1846 O O . GLY A 1 259 ? 3.965 -15.669 -9.060 1.00 91.00 259 GLY A O 1
ATOM 1847 N N . GLN A 1 260 ? 2.551 -16.710 -10.456 1.00 94.81 260 GLN A N 1
ATOM 1848 C CA . GLN A 1 260 ? 1.378 -16.568 -9.596 1.00 94.81 260 GLN A CA 1
ATOM 1849 C C . GLN A 1 260 ? 0.919 -17.928 -9.076 1.00 94.81 260 GLN A C 1
ATOM 1851 O O . GLN A 1 260 ? 0.935 -18.926 -9.798 1.00 94.81 260 GLN A O 1
ATOM 1856 N N . ARG A 1 261 ? 0.508 -17.959 -7.810 1.00 97.31 261 ARG A N 1
ATOM 1857 C CA . ARG A 1 261 ? -0.043 -19.132 -7.125 1.00 97.31 261 ARG A CA 1
ATOM 1858 C C . ARG A 1 261 ? -1.494 -18.880 -6.729 1.00 97.31 261 ARG A C 1
ATOM 1860 O O . ARG A 1 261 ? -1.960 -17.744 -6.725 1.00 97.31 261 ARG A O 1
ATOM 1867 N N . LYS A 1 262 ? -2.182 -19.961 -6.365 1.00 97.62 262 LYS A N 1
ATOM 1868 C CA . LYS A 1 262 ? -3.566 -19.920 -5.894 1.00 97.62 262 LYS A CA 1
ATOM 1869 C C . LYS A 1 262 ? -3.712 -19.022 -4.662 1.00 97.62 262 LYS A C 1
ATOM 1871 O O . LYS A 1 262 ? -2.904 -19.115 -3.736 1.00 97.62 262 LYS A O 1
ATOM 1876 N N . LEU A 1 263 ? -4.766 -18.212 -4.630 1.00 97.75 263 LEU A N 1
ATOM 1877 C CA . LEU A 1 263 ? -5.126 -17.403 -3.469 1.00 97.75 263 LEU A CA 1
ATOM 1878 C C . LEU A 1 263 ? -5.711 -18.293 -2.359 1.00 97.75 263 LEU A C 1
ATOM 1880 O O . LEU A 1 263 ? -6.695 -19.003 -2.561 1.00 97.75 263 LEU A O 1
ATOM 1884 N N . ALA A 1 264 ? -5.119 -18.236 -1.167 1.00 96.62 264 ALA A N 1
ATOM 1885 C CA . ALA A 1 264 ? -5.623 -18.897 0.038 1.00 96.62 264 ALA A CA 1
ATOM 1886 C C . ALA A 1 264 ? -6.673 -18.051 0.778 1.00 96.62 264 ALA A C 1
ATOM 1888 O O . ALA A 1 264 ? -7.524 -18.594 1.480 1.00 96.62 264 ALA A O 1
ATOM 1889 N N . VAL A 1 265 ? -6.617 -16.724 0.617 1.00 95.62 265 VAL A N 1
ATOM 1890 C CA . VAL A 1 265 ? -7.551 -15.761 1.215 1.00 95.62 265 VAL A CA 1
ATOM 1891 C C . VAL A 1 265 ? -8.014 -14.779 0.130 1.00 95.62 265 VAL A C 1
ATOM 1893 O O . VAL A 1 265 ? -7.177 -14.302 -0.638 1.00 95.62 265 VAL A O 1
ATOM 1896 N N . PRO A 1 266 ? -9.314 -14.440 0.047 1.00 96.38 266 PRO A N 1
ATOM 1897 C CA . PRO A 1 266 ? -9.815 -13.434 -0.885 1.00 96.38 266 PRO A CA 1
ATOM 1898 C C . PRO A 1 266 ? -9.140 -12.071 -0.687 1.00 96.38 266 PRO A C 1
ATOM 1900 O O . PRO A 1 266 ? -9.096 -11.551 0.430 1.00 96.38 266 PRO A O 1
ATOM 1903 N N . VAL A 1 267 ? -8.674 -11.463 -1.781 1.00 98.50 267 VAL A N 1
ATOM 1904 C CA . VAL A 1 267 ? -8.041 -10.133 -1.783 1.00 98.50 267 VAL A CA 1
ATOM 1905 C C . VAL A 1 267 ? -8.923 -9.151 -2.540 1.00 98.50 267 VAL A C 1
ATOM 1907 O O . VAL A 1 267 ? -9.039 -9.258 -3.758 1.00 98.50 267 VAL A O 1
ATOM 1910 N N . HIS A 1 268 ? -9.535 -8.194 -1.839 1.00 98.12 268 HIS A N 1
ATOM 1911 C CA .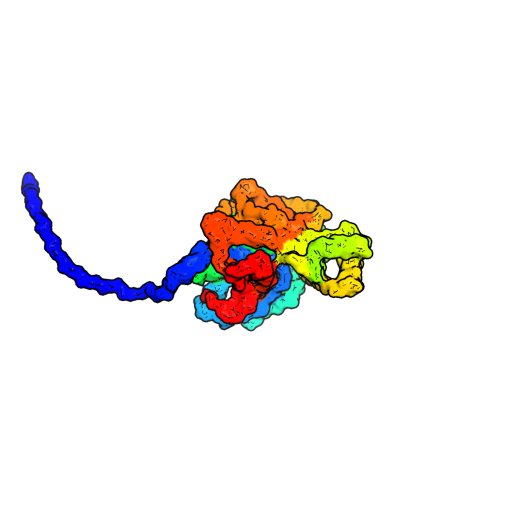 HIS A 1 268 ? -10.263 -7.081 -2.457 1.00 98.12 268 HIS A CA 1
ATOM 1912 C C . HIS A 1 268 ? -9.299 -5.956 -2.806 1.00 98.12 268 HIS A C 1
ATOM 1914 O O . HIS A 1 268 ? -8.599 -5.431 -1.941 1.00 98.12 268 HIS A O 1
ATOM 1920 N N . SER A 1 269 ? -9.288 -5.577 -4.077 1.00 98.44 269 SER A N 1
ATOM 1921 C CA . SER A 1 269 ? -8.463 -4.485 -4.581 1.00 98.44 269 SER A CA 1
ATOM 1922 C C . SER A 1 269 ? -9.261 -3.190 -4.649 1.00 98.44 269 SER A C 1
ATOM 1924 O O . SER A 1 269 ? -10.377 -3.154 -5.181 1.00 98.44 269 SER A O 1
ATOM 1926 N N . ALA A 1 270 ? -8.660 -2.108 -4.152 1.00 97.38 270 ALA A N 1
ATOM 1927 C CA . ALA A 1 270 ? -9.185 -0.759 -4.332 1.00 97.38 270 ALA A CA 1
ATOM 1928 C C . ALA A 1 270 ? -9.168 -0.317 -5.801 1.00 97.38 270 ALA A C 1
ATOM 1930 O O . ALA A 1 270 ? -9.998 0.498 -6.191 1.00 97.38 270 ALA A O 1
ATOM 1931 N N . VAL A 1 271 ? -8.269 -0.849 -6.629 1.00 97.94 271 VAL A N 1
ATOM 1932 C CA . VAL A 1 271 ? -8.161 -0.488 -8.050 1.00 97.94 271 VAL A CA 1
ATOM 1933 C C . VAL A 1 271 ? -9.106 -1.317 -8.922 1.00 97.94 271 VAL A C 1
ATOM 1935 O O . VAL A 1 271 ? -9.815 -0.779 -9.774 1.00 97.94 271 VAL A O 1
ATOM 1938 N N . ALA A 1 272 ? -9.169 -2.631 -8.696 1.00 97.38 272 ALA A N 1
ATOM 1939 C CA . ALA A 1 272 ? -10.068 -3.515 -9.432 1.00 97.38 272 ALA A CA 1
ATOM 1940 C C . ALA A 1 272 ? -11.534 -3.349 -9.002 1.00 97.38 272 ALA A C 1
ATOM 1942 O O . ALA A 1 272 ? -12.437 -3.712 -9.758 1.00 97.38 272 ALA A O 1
ATOM 1943 N N . GLY A 1 273 ? -11.782 -2.838 -7.790 1.00 95.62 273 GLY A N 1
ATOM 1944 C CA . GLY A 1 273 ? -13.123 -2.671 -7.228 1.00 95.62 273 GLY A CA 1
ATOM 1945 C C . GLY A 1 273 ? -13.829 -3.998 -6.934 1.00 95.62 273 GLY A C 1
ATOM 1946 O O . GLY A 1 273 ? -15.052 -4.033 -6.806 1.00 95.62 273 GLY A O 1
ATOM 1947 N N . ARG A 1 274 ? -13.081 -5.105 -6.861 1.00 96.12 274 ARG A N 1
ATOM 1948 C CA . ARG A 1 274 ? -13.575 -6.454 -6.559 1.00 96.12 274 ARG A CA 1
ATOM 1949 C C . ARG A 1 274 ? -12.482 -7.318 -5.936 1.00 96.12 274 ARG A C 1
ATOM 1951 O O . ARG A 1 274 ? -11.313 -6.932 -5.913 1.00 96.12 274 ARG A O 1
ATOM 1958 N N . ALA A 1 275 ? -12.874 -8.504 -5.479 1.00 97.38 275 ALA A N 1
ATOM 1959 C CA . ALA A 1 275 ? -11.928 -9.551 -5.133 1.00 97.38 275 ALA A CA 1
ATOM 1960 C C . ALA A 1 275 ? -11.233 -10.110 -6.384 1.00 97.38 275 ALA A C 1
ATOM 1962 O O . ALA A 1 275 ? -11.875 -10.280 -7.429 1.00 97.38 275 ALA A O 1
ATOM 1963 N N . TYR A 1 276 ? -9.943 -10.412 -6.262 1.00 98.06 276 TYR A N 1
ATOM 1964 C CA . TYR A 1 276 ? -9.220 -11.208 -7.248 1.00 98.06 276 TYR A CA 1
ATOM 1965 C C . TYR A 1 276 ? -9.644 -12.677 -7.205 1.00 98.06 276 TYR A C 1
ATOM 1967 O O . TYR A 1 276 ? -10.113 -13.186 -6.186 1.00 98.06 276 TYR A O 1
ATOM 1975 N N . THR A 1 277 ? -9.465 -13.344 -8.337 1.00 97.31 277 THR A N 1
ATOM 1976 C CA . THR A 1 277 ? -9.694 -14.776 -8.533 1.00 97.31 277 THR A CA 1
ATOM 1977 C C . THR A 1 277 ? -8.434 -15.416 -9.101 1.00 97.31 277 THR A C 1
ATOM 1979 O O . THR A 1 277 ? -7.606 -14.726 -9.689 1.00 97.31 277 THR A O 1
ATOM 1982 N N . ASP A 1 278 ? -8.312 -16.739 -9.006 1.00 96.19 278 ASP A N 1
ATOM 1983 C CA . ASP A 1 278 ? -7.168 -17.464 -9.582 1.00 96.19 278 ASP A CA 1
ATOM 1984 C C . ASP A 1 278 ? -7.093 -17.363 -11.122 1.00 96.19 278 ASP A C 1
ATOM 1986 O O . ASP A 1 278 ? -6.068 -17.690 -11.715 1.00 96.19 278 ASP A O 1
ATOM 1990 N N . ALA A 1 279 ? -8.175 -16.918 -11.773 1.00 97.06 279 ALA A N 1
ATOM 1991 C CA . ALA A 1 279 ? -8.229 -16.671 -13.213 1.00 97.06 279 ALA A CA 1
ATOM 1992 C C . ALA A 1 279 ? -7.688 -15.287 -13.611 1.00 97.06 279 ALA A C 1
ATOM 1994 O O . ALA A 1 279 ? -7.514 -15.017 -14.800 1.00 97.06 279 ALA A O 1
ATOM 1995 N N . ASP A 1 280 ? -7.456 -14.394 -12.647 1.00 98.12 280 ASP A N 1
ATOM 1996 C CA . ASP A 1 280 ? -6.873 -13.091 -12.929 1.00 98.12 280 ASP A CA 1
ATOM 1997 C C . ASP A 1 280 ? -5.391 -13.212 -13.305 1.00 98.12 280 ASP A C 1
ATOM 1999 O O . ASP A 1 280 ? -4.638 -14.028 -12.778 1.00 98.12 280 ASP A O 1
ATOM 2003 N N . ASP A 1 281 ? -4.959 -12.338 -14.207 1.00 97.88 281 ASP A N 1
ATOM 2004 C CA . ASP A 1 281 ? -3.547 -12.086 -14.463 1.00 97.88 281 ASP A CA 1
ATOM 2005 C C . ASP A 1 281 ? -3.033 -11.074 -13.435 1.00 97.88 281 ASP A C 1
ATOM 2007 O O . ASP A 1 281 ? -3.162 -9.860 -13.623 1.00 97.88 281 ASP A O 1
ATOM 2011 N N . LEU A 1 282 ? -2.483 -11.561 -12.320 1.00 98.25 282 LEU A N 1
ATOM 2012 C CA . LEU A 1 282 ? -2.099 -10.693 -11.206 1.00 98.25 282 LEU A CA 1
ATOM 2013 C C . LEU A 1 282 ? -0.982 -9.704 -11.565 1.00 98.25 282 LEU A C 1
ATOM 2015 O O . LEU A 1 282 ? -0.932 -8.623 -10.983 1.00 98.25 282 LEU A O 1
ATOM 2019 N N . ALA A 1 283 ? -0.136 -10.011 -12.553 1.00 98.31 283 ALA A N 1
ATOM 2020 C CA . ALA A 1 283 ? 0.861 -9.065 -13.050 1.00 98.31 283 ALA A CA 1
ATOM 2021 C C . ALA A 1 283 ? 0.189 -7.866 -13.738 1.00 98.31 283 ALA A C 1
ATOM 2023 O O . ALA A 1 283 ? 0.516 -6.714 -13.451 1.00 98.31 283 ALA A O 1
ATOM 2024 N N . ALA A 1 284 ? -0.806 -8.126 -14.593 1.00 98.12 284 ALA A N 1
ATOM 2025 C CA . ALA A 1 284 ? -1.600 -7.070 -15.217 1.00 98.12 284 ALA A CA 1
ATOM 2026 C C . ALA A 1 284 ? -2.450 -6.299 -14.192 1.00 98.12 284 ALA A C 1
ATOM 2028 O O . ALA A 1 284 ? -2.592 -5.082 -14.294 1.00 98.12 284 ALA A O 1
ATOM 2029 N N . ARG A 1 285 ? -2.994 -6.979 -13.176 1.00 98.00 285 ARG A N 1
ATOM 2030 C CA . ARG A 1 285 ? -3.778 -6.334 -12.111 1.00 98.00 285 ARG A CA 1
ATOM 2031 C C . ARG A 1 285 ? -2.932 -5.444 -11.203 1.00 98.00 285 ARG A C 1
ATOM 2033 O O . ARG A 1 285 ? -3.367 -4.352 -10.865 1.00 98.00 285 ARG A O 1
ATOM 2040 N N . LEU A 1 286 ? -1.707 -5.844 -10.877 1.00 98.31 286 LEU A N 1
ATOM 2041 C CA . LEU A 1 286 ? -0.769 -4.967 -10.175 1.00 98.31 286 LEU A CA 1
ATOM 2042 C C . LEU A 1 286 ? -0.360 -3.765 -11.040 1.00 98.31 286 LEU A C 1
ATOM 2044 O O . LEU A 1 286 ? -0.195 -2.665 -10.519 1.00 98.31 286 LEU A O 1
ATOM 2048 N N . ALA A 1 287 ? -0.242 -3.939 -12.358 1.00 98.12 287 ALA A N 1
ATOM 2049 C CA . ALA A 1 287 ? 0.034 -2.841 -13.281 1.00 98.12 287 ALA A CA 1
ATOM 2050 C C . ALA A 1 287 ? -1.123 -1.839 -13.423 1.00 98.12 287 ALA A C 1
ATOM 2052 O O . ALA A 1 287 ? -0.884 -0.647 -13.637 1.00 98.12 287 ALA A O 1
ATOM 2053 N N . ASP A 1 288 ? -2.369 -2.276 -13.221 1.00 97.88 288 ASP A N 1
ATOM 2054 C CA . ASP A 1 288 ? -3.522 -1.375 -13.153 1.00 97.88 288 ASP A CA 1
ATOM 2055 C C . ASP A 1 288 ? -3.351 -0.314 -12.045 1.00 97.88 288 ASP A C 1
ATOM 2057 O O . ASP A 1 288 ? -3.827 0.811 -12.210 1.00 97.88 288 ASP A O 1
ATOM 2061 N N . CYS A 1 289 ? -2.605 -0.598 -10.965 1.00 96.31 289 CYS A N 1
ATOM 2062 C CA . CYS A 1 289 ? -2.300 0.379 -9.911 1.00 96.31 289 CYS A CA 1
ATOM 2063 C C . CYS A 1 289 ? -1.502 1.598 -10.406 1.00 96.31 289 CYS A C 1
ATOM 2065 O O . CYS A 1 289 ? -1.499 2.632 -9.741 1.00 96.31 289 CYS A O 1
ATOM 2067 N N . LEU A 1 290 ? -0.834 1.524 -11.562 1.00 97.31 290 LEU A N 1
ATOM 2068 C CA . LEU A 1 290 ? -0.140 2.680 -12.137 1.00 97.31 290 LEU A CA 1
ATOM 2069 C C . LEU A 1 290 ? -1.093 3.585 -12.920 1.00 97.31 290 LEU A C 1
ATOM 2071 O O . LEU A 1 290 ? -0.845 4.782 -13.013 1.00 97.31 290 LEU A O 1
ATOM 2075 N N . THR A 1 291 ? -2.178 3.048 -13.477 1.00 97.69 291 THR A N 1
ATOM 2076 C CA . THR A 1 291 ? -2.976 3.754 -14.495 1.00 97.69 291 THR A CA 1
ATOM 2077 C C . THR A 1 291 ? -4.403 4.059 -14.073 1.00 97.69 291 THR A C 1
ATOM 2079 O O . THR A 1 291 ? -5.007 4.995 -14.597 1.00 97.69 291 THR A O 1
ATOM 2082 N N . ARG A 1 292 ? -4.954 3.287 -13.135 1.00 98.12 292 ARG A N 1
ATOM 2083 C CA . ARG A 1 292 ? -6.362 3.349 -12.743 1.00 98.12 292 ARG A CA 1
ATOM 2084 C C . ARG A 1 292 ? -6.518 3.888 -11.325 1.00 98.12 292 ARG A C 1
ATOM 2086 O O . ARG A 1 292 ? -5.659 3.626 -10.481 1.00 98.12 292 ARG A O 1
ATOM 2093 N N . PRO A 1 293 ? -7.620 4.600 -11.037 1.00 97.75 293 PRO A N 1
ATOM 2094 C CA . PRO A 1 293 ? -7.852 5.139 -9.710 1.00 97.75 293 PRO A CA 1
ATOM 2095 C C . PRO A 1 293 ? -8.110 4.033 -8.682 1.00 97.75 293 PRO A C 1
ATOM 2097 O O . PRO A 1 293 ? -8.800 3.057 -8.977 1.00 97.75 293 PRO A O 1
ATOM 2100 N N . ALA A 1 294 ? -7.624 4.223 -7.457 1.00 97.50 294 ALA A N 1
ATOM 2101 C CA . ALA A 1 294 ? -7.984 3.393 -6.312 1.00 97.50 294 ALA A CA 1
ATOM 2102 C C . ALA A 1 294 ? -9.220 3.961 -5.591 1.00 97.50 294 ALA A C 1
ATOM 2104 O O . ALA A 1 294 ? -9.269 5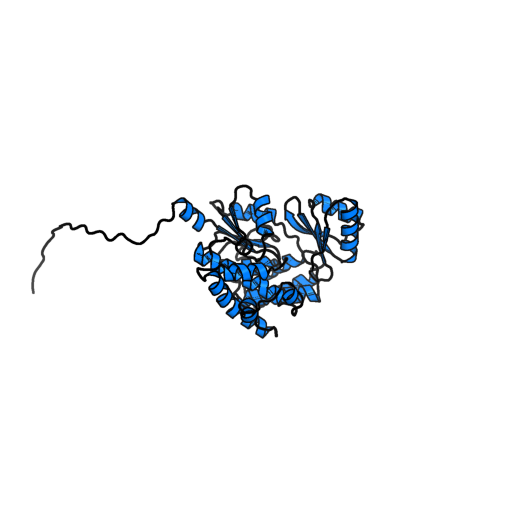.137 -5.238 1.00 97.50 294 ALA A O 1
ATOM 2105 N N . ARG A 1 295 ? -10.224 3.118 -5.348 1.00 97.50 295 ARG A N 1
ATOM 2106 C CA . ARG A 1 295 ? -11.499 3.442 -4.693 1.00 97.50 295 ARG A CA 1
ATOM 2107 C C . ARG A 1 295 ? -11.590 2.718 -3.352 1.00 97.50 295 ARG A C 1
ATOM 2109 O O . ARG A 1 295 ? -12.151 1.626 -3.249 1.00 97.50 295 ARG A O 1
ATOM 2116 N N . VAL A 1 296 ? -11.012 3.321 -2.316 1.00 96.62 296 VAL A N 1
ATOM 2117 C CA . VAL A 1 296 ? -10.884 2.695 -0.990 1.00 96.62 296 VAL A CA 1
ATOM 2118 C C . VAL A 1 296 ? -12.248 2.369 -0.359 1.00 96.62 296 VAL A C 1
ATOM 2120 O O . VAL A 1 296 ? -12.423 1.224 0.072 1.00 96.62 296 VAL A O 1
ATOM 2123 N N . PRO A 1 297 ? -13.257 3.270 -0.366 1.00 96.12 297 PRO A N 1
ATOM 2124 C CA . PRO A 1 297 ? -14.547 2.976 0.258 1.00 96.12 297 PRO A CA 1
ATOM 2125 C C . PRO A 1 297 ? -15.276 1.774 -0.355 1.00 96.12 297 PRO A C 1
ATOM 2127 O O . PRO A 1 297 ? -15.930 1.008 0.354 1.00 96.12 297 PRO A O 1
ATOM 2130 N N . ASP A 1 298 ? -15.147 1.573 -1.668 1.00 95.56 298 ASP A N 1
ATOM 2131 C CA . ASP A 1 298 ? -15.799 0.464 -2.368 1.00 95.56 298 ASP A CA 1
ATOM 2132 C C . ASP A 1 298 ? -15.160 -0.879 -2.022 1.00 95.56 298 ASP A C 1
ATOM 2134 O O . ASP A 1 298 ? -15.875 -1.844 -1.742 1.00 95.56 298 ASP A O 1
ATOM 2138 N N . ALA A 1 299 ? -13.826 -0.940 -1.980 1.00 96.19 299 ALA A N 1
ATOM 2139 C CA . ALA A 1 299 ? -13.117 -2.146 -1.563 1.00 96.19 299 ALA A CA 1
ATOM 2140 C C . ALA A 1 299 ? -13.421 -2.510 -0.105 1.00 96.19 299 ALA A C 1
ATOM 2142 O O . ALA A 1 299 ? -13.676 -3.676 0.190 1.00 96.19 299 ALA A O 1
ATOM 2143 N N . LEU A 1 300 ? -13.483 -1.521 0.792 1.00 95.62 300 LEU A N 1
ATOM 2144 C CA . LEU A 1 300 ? -13.846 -1.731 2.195 1.00 95.62 300 LEU A CA 1
ATOM 2145 C C . LEU A 1 300 ? -15.274 -2.273 2.347 1.00 95.62 300 LEU A C 1
ATOM 2147 O O . LEU A 1 300 ? -15.476 -3.276 3.032 1.00 95.62 300 LEU A O 1
ATOM 2151 N N . ARG A 1 301 ? -16.264 -1.665 1.676 1.00 94.88 301 ARG A N 1
ATOM 2152 C CA . ARG A 1 301 ? -17.662 -2.139 1.702 1.00 94.88 301 ARG A CA 1
ATOM 2153 C C . ARG A 1 301 ? -17.802 -3.561 1.168 1.00 94.88 301 ARG A C 1
ATOM 2155 O O . ARG A 1 301 ? -18.495 -4.378 1.772 1.00 94.88 301 ARG A O 1
ATOM 2162 N N . ARG A 1 302 ? -17.124 -3.878 0.063 1.00 93.44 302 ARG A N 1
ATOM 2163 C CA . ARG A 1 302 ? -17.153 -5.222 -0.535 1.00 93.44 302 ARG A CA 1
ATOM 2164 C C . ARG A 1 302 ? -16.459 -6.263 0.336 1.00 93.44 302 ARG A C 1
ATOM 2166 O O . ARG A 1 302 ? -16.963 -7.377 0.446 1.00 93.44 302 ARG A O 1
ATOM 2173 N N . ALA A 1 303 ? -15.349 -5.904 0.977 1.00 93.12 303 ALA A N 1
ATOM 2174 C CA . ALA A 1 303 ? -14.658 -6.785 1.906 1.00 93.12 303 ALA A CA 1
ATOM 2175 C C . ALA A 1 303 ? -15.495 -7.058 3.164 1.00 93.12 303 ALA A C 1
ATOM 2177 O O . ALA A 1 303 ? -15.602 -8.206 3.590 1.00 93.12 303 ALA A O 1
ATOM 2178 N N . ALA A 1 304 ? -16.147 -6.032 3.719 1.00 90.69 304 ALA A N 1
ATOM 2179 C CA . ALA A 1 304 ? -17.005 -6.168 4.896 1.00 90.69 304 ALA A CA 1
ATOM 2180 C C . ALA A 1 304 ? -18.225 -7.076 4.654 1.00 90.69 304 ALA A C 1
ATOM 2182 O O . ALA A 1 304 ? -18.657 -7.783 5.567 1.00 90.69 304 ALA A O 1
ATOM 2183 N N . GLY A 1 305 ? -18.760 -7.069 3.428 1.00 86.31 305 GLY A N 1
ATOM 2184 C CA . GLY A 1 305 ? -19.858 -7.932 2.985 1.00 86.31 305 GLY A CA 1
ATOM 2185 C C . GLY A 1 305 ? -19.425 -9.261 2.354 1.00 86.31 305 GLY A C 1
ATOM 2186 O O . GLY A 1 305 ? -20.234 -9.882 1.669 1.00 86.31 305 GLY A O 1
ATOM 2187 N N . HIS A 1 306 ? -18.163 -9.684 2.496 1.00 83.31 306 HIS A N 1
ATOM 2188 C CA . HIS A 1 306 ? -17.660 -10.864 1.792 1.00 83.31 306 HIS A CA 1
ATOM 2189 C C . HIS A 1 306 ? -18.129 -12.200 2.410 1.00 83.31 306 HIS A C 1
ATOM 2191 O O . HIS A 1 306 ? -17.719 -12.607 3.506 1.00 83.31 306 HIS A O 1
ATOM 2197 N N . GLY A 1 307 ? -18.925 -12.938 1.631 1.00 79.00 307 GLY A N 1
ATOM 2198 C CA . GLY A 1 307 ? -19.516 -14.226 2.001 1.00 79.00 307 GLY A CA 1
ATOM 2199 C C . GLY A 1 307 ? -20.586 -14.106 3.094 1.00 79.00 307 GLY A C 1
ATOM 2200 O O . GLY A 1 307 ? -21.055 -13.018 3.405 1.00 79.00 307 GLY A O 1
ATOM 2201 N N . ASP A 1 308 ? -20.942 -15.229 3.714 1.00 70.50 308 ASP A N 1
ATOM 2202 C CA . ASP A 1 308 ? -22.153 -15.342 4.553 1.00 70.50 308 ASP A CA 1
ATOM 2203 C C . ASP A 1 308 ? -22.063 -14.700 5.955 1.00 70.50 308 ASP A C 1
ATOM 2205 O O . ASP A 1 308 ? -22.971 -14.840 6.773 1.00 70.50 308 ASP A O 1
ATOM 2209 N N . GLY A 1 309 ? -20.966 -14.005 6.275 1.00 66.88 309 GLY A N 1
ATOM 2210 C CA . GLY A 1 309 ? -20.718 -13.451 7.605 1.00 66.88 309 GLY A CA 1
ATOM 2211 C C . GLY A 1 309 ? -20.018 -12.098 7.561 1.00 66.88 309 GLY A C 1
ATOM 2212 O O . GLY A 1 309 ? -19.084 -11.901 6.788 1.00 66.88 309 GLY A O 1
ATOM 2213 N N . ARG A 1 310 ? -20.453 -11.175 8.429 1.00 78.00 310 ARG A N 1
ATOM 2214 C CA . ARG A 1 310 ? -19.840 -9.847 8.581 1.00 78.00 310 ARG A CA 1
ATOM 2215 C C . ARG A 1 310 ? -18.430 -9.957 9.156 1.00 78.00 310 ARG A C 1
ATOM 2217 O O . ARG A 1 310 ? -18.212 -10.689 10.123 1.00 78.00 310 ARG A O 1
ATOM 2224 N N . VAL A 1 311 ? -17.508 -9.174 8.602 1.00 84.19 311 VAL A N 1
ATOM 2225 C CA . VAL A 1 311 ? -16.187 -8.944 9.199 1.00 84.19 311 VAL A CA 1
ATOM 2226 C C . VAL A 1 311 ? -16.379 -8.202 10.524 1.00 84.19 311 VAL A C 1
ATOM 2228 O O . VAL A 1 311 ? -16.943 -7.112 10.551 1.00 84.19 311 VAL A O 1
ATOM 2231 N N . GLY A 1 312 ? -15.967 -8.822 11.630 1.00 83.62 312 GLY A N 1
ATOM 2232 C CA . GLY A 1 312 ? -16.155 -8.292 12.983 1.00 83.62 312 GLY A CA 1
ATOM 2233 C C . GLY A 1 312 ? -15.065 -7.310 13.410 1.00 83.62 312 GLY A C 1
ATOM 2234 O O . GLY A 1 312 ? -15.317 -6.440 14.240 1.00 83.62 312 GLY A O 1
ATOM 2235 N N . ALA A 1 313 ? -13.867 -7.433 12.834 1.00 93.00 313 ALA A N 1
ATOM 2236 C CA . ALA A 1 313 ? -12.760 -6.522 13.091 1.00 93.00 313 ALA A CA 1
ATOM 2237 C C . ALA A 1 313 ? -11.853 -6.360 11.865 1.00 93.00 313 ALA A C 1
ATOM 2239 O O . ALA A 1 313 ? -11.607 -7.317 11.131 1.00 93.00 313 ALA A O 1
ATOM 2240 N N . LEU A 1 314 ? -11.315 -5.160 11.669 1.00 95.81 314 LEU A N 1
ATOM 2241 C CA . LEU A 1 314 ? -10.321 -4.851 10.646 1.00 95.81 314 LEU A CA 1
ATOM 2242 C C . LEU A 1 314 ? -9.003 -4.430 11.293 1.00 95.81 314 LEU A C 1
ATOM 2244 O O . LEU A 1 314 ? -9.001 -3.644 12.237 1.00 95.81 314 LEU A O 1
ATOM 2248 N N . PHE A 1 315 ? -7.886 -4.921 10.767 1.00 96.75 315 PHE A N 1
ATOM 2249 C CA . PHE A 1 315 ? -6.545 -4.606 11.260 1.00 96.75 315 PHE A CA 1
ATOM 2250 C C . PHE A 1 315 ? -5.692 -4.044 10.124 1.00 96.75 315 PHE A C 1
ATOM 2252 O O . PHE A 1 315 ? -5.490 -4.720 9.117 1.00 96.75 315 PHE A O 1
ATOM 2259 N N . GLU A 1 316 ? -5.180 -2.823 10.267 1.00 96.50 316 GLU A N 1
ATOM 2260 C CA . GLU A 1 316 ? -4.226 -2.257 9.308 1.00 96.50 316 GLU A CA 1
ATOM 2261 C C . GLU A 1 316 ? -2.857 -2.932 9.451 1.00 96.50 316 GLU A C 1
ATOM 2263 O O . GLU A 1 316 ? -2.150 -2.763 10.441 1.00 96.50 316 GLU A O 1
ATOM 2268 N N . ALA A 1 317 ? -2.470 -3.696 8.436 1.00 95.75 317 ALA A N 1
ATOM 2269 C CA . ALA A 1 317 ? -1.155 -4.291 8.284 1.00 95.75 317 ALA A CA 1
ATOM 2270 C C . ALA A 1 317 ? -0.189 -3.304 7.617 1.00 95.75 317 ALA A C 1
ATOM 2272 O O . ALA A 1 317 ? 0.310 -3.544 6.524 1.00 95.75 317 ALA A O 1
ATOM 2273 N N . GLY A 1 318 ? 0.048 -2.175 8.285 1.00 89.75 318 GLY A N 1
ATOM 2274 C CA . GLY A 1 318 ? 0.981 -1.130 7.874 1.00 89.75 318 GLY A CA 1
ATOM 2275 C C . GLY A 1 318 ? 1.489 -0.333 9.075 1.00 89.75 318 GLY A C 1
ATOM 2276 O O . GLY A 1 318 ? 1.144 -0.621 10.220 1.00 89.75 318 GLY A O 1
ATOM 2277 N N . THR A 1 319 ? 2.336 0.667 8.831 1.00 84.38 319 THR A N 1
ATOM 2278 C CA . THR A 1 319 ? 2.970 1.472 9.896 1.00 84.38 319 THR A CA 1
ATOM 2279 C C . THR A 1 319 ? 2.168 2.684 10.353 1.00 84.38 319 THR A C 1
ATOM 2281 O O . THR A 1 319 ? 2.580 3.363 11.291 1.00 84.38 319 THR A O 1
ATOM 2284 N N . GLY A 1 320 ? 1.075 3.000 9.661 1.00 86.25 320 GLY A N 1
ATOM 2285 C CA . GLY A 1 320 ? 0.240 4.165 9.925 1.00 86.25 320 GLY A CA 1
ATOM 2286 C C . GLY A 1 320 ? -1.129 3.790 10.486 1.00 86.25 320 GLY A C 1
ATOM 2287 O O . GLY A 1 320 ? -1.322 2.715 11.049 1.00 86.25 320 GLY A O 1
ATOM 2288 N N . ALA A 1 321 ? -2.068 4.723 10.341 1.00 89.75 321 ALA A N 1
ATOM 2289 C CA . ALA A 1 321 ? -3.480 4.534 10.671 1.00 89.75 321 ALA A CA 1
ATOM 2290 C C . ALA A 1 321 ? -4.409 5.144 9.605 1.00 89.75 321 ALA A C 1
ATOM 2292 O O . ALA A 1 321 ? -5.576 5.435 9.884 1.00 89.75 321 ALA A O 1
ATOM 2293 N N . ALA A 1 322 ? -3.889 5.422 8.406 1.00 87.94 322 ALA A N 1
ATOM 2294 C CA . ALA A 1 322 ? -4.629 6.148 7.376 1.00 87.94 322 ALA A CA 1
ATOM 2295 C C . ALA A 1 322 ? -5.778 5.297 6.820 1.00 87.94 322 ALA A C 1
ATOM 2297 O O . ALA A 1 322 ? -6.919 5.757 6.752 1.00 87.94 322 ALA A O 1
ATOM 2298 N N . LEU A 1 323 ? -5.504 4.030 6.496 1.00 91.69 323 LEU A N 1
ATOM 2299 C CA . LEU A 1 323 ? -6.512 3.122 5.957 1.00 91.69 323 LEU A CA 1
ATOM 2300 C C . LEU A 1 323 ? -7.507 2.685 7.042 1.00 91.69 323 LEU A C 1
ATOM 2302 O O . LEU A 1 323 ? -8.699 2.568 6.770 1.00 91.69 323 LEU A O 1
ATOM 2306 N N . ALA A 1 324 ? -7.054 2.538 8.286 1.00 93.31 324 ALA A N 1
ATOM 2307 C CA . ALA A 1 324 ? -7.891 2.327 9.457 1.00 93.31 324 ALA A CA 1
ATOM 2308 C C . ALA A 1 324 ? -8.841 3.510 9.694 1.00 93.31 324 ALA A C 1
ATOM 2310 O O . ALA A 1 324 ? -10.019 3.307 9.985 1.00 93.31 324 ALA A O 1
ATOM 2311 N N . SER A 1 325 ? -8.366 4.747 9.531 1.00 91.00 325 SER A N 1
ATOM 2312 C CA . SER A 1 325 ? -9.211 5.944 9.637 1.00 91.00 325 SER A CA 1
ATOM 2313 C C . SER A 1 325 ? -10.281 5.967 8.543 1.00 91.00 325 SER A C 1
ATOM 2315 O O . SER A 1 325 ? -11.462 6.125 8.856 1.00 91.00 325 SER A O 1
ATOM 2317 N N . GLY A 1 326 ? -9.902 5.692 7.289 1.00 90.06 326 GLY A N 1
ATOM 2318 C CA . GLY A 1 326 ? -10.853 5.560 6.178 1.00 90.06 326 GLY A CA 1
ATOM 2319 C C . GLY A 1 326 ? -11.861 4.420 6.380 1.00 90.06 326 GLY A C 1
ATOM 2320 O O . GLY A 1 326 ? -13.047 4.568 6.077 1.00 90.06 326 GLY A O 1
ATOM 2321 N N . ALA A 1 327 ? -11.432 3.302 6.972 1.00 93.56 327 ALA A N 1
ATOM 2322 C CA . ALA A 1 327 ? -12.310 2.191 7.329 1.00 93.56 327 ALA A CA 1
ATOM 2323 C C . ALA A 1 327 ? -13.333 2.564 8.408 1.00 93.56 327 ALA A C 1
ATOM 2325 O O . ALA A 1 327 ? -14.505 2.232 8.248 1.00 93.56 327 ALA A O 1
ATOM 2326 N N . ARG A 1 328 ? -12.940 3.307 9.452 1.00 92.94 328 ARG A N 1
ATOM 2327 C CA . ARG A 1 328 ? -13.877 3.804 10.479 1.00 92.94 328 ARG A CA 1
ATOM 2328 C C . ARG A 1 328 ? -14.924 4.751 9.894 1.00 92.94 328 ARG A C 1
ATOM 2330 O O . ARG A 1 328 ? -16.086 4.671 10.281 1.00 92.94 328 ARG A O 1
ATOM 2337 N N . ALA A 1 329 ? -14.528 5.610 8.953 1.00 90.62 329 ALA A N 1
ATOM 2338 C CA . ALA A 1 329 ? -15.451 6.506 8.258 1.00 90.62 329 ALA A CA 1
ATOM 2339 C C . ALA A 1 329 ? -16.410 5.745 7.323 1.00 90.62 329 ALA A C 1
ATOM 2341 O O . ALA A 1 329 ? -17.602 6.037 7.273 1.00 90.62 329 ALA A O 1
ATOM 2342 N N . THR A 1 330 ? -15.903 4.737 6.606 1.00 92.31 330 THR A N 1
ATOM 2343 C CA . THR A 1 330 ? -16.671 3.986 5.599 1.00 92.31 330 THR A CA 1
ATOM 2344 C C . THR A 1 330 ? -17.610 2.940 6.207 1.00 92.31 330 THR A C 1
ATOM 2346 O O . THR A 1 330 ? -18.670 2.662 5.645 1.00 92.31 330 THR A O 1
ATOM 2349 N N . LEU A 1 331 ? -17.209 2.319 7.318 1.00 92.31 331 LEU A N 1
ATOM 2350 C CA . LEU A 1 331 ? -17.868 1.156 7.915 1.00 92.31 331 LEU A CA 1
ATOM 2351 C C . LEU A 1 331 ? -18.240 1.438 9.381 1.00 92.31 331 LEU A C 1
ATOM 2353 O O . LEU A 1 331 ? -17.651 0.843 10.293 1.00 92.31 331 LEU A O 1
ATOM 2357 N N . PRO A 1 332 ? -19.214 2.332 9.638 1.00 86.75 332 PRO A N 1
ATOM 2358 C CA . PRO A 1 332 ? -19.622 2.655 10.999 1.00 86.75 332 PRO A CA 1
ATOM 2359 C C . PRO A 1 332 ? -20.075 1.389 11.740 1.00 86.75 332 PRO A C 1
ATOM 2361 O O . PRO A 1 332 ? -20.821 0.567 11.208 1.00 86.75 332 PRO A O 1
ATOM 2364 N N . GLY A 1 333 ? -19.597 1.222 12.974 1.00 85.69 333 GLY A N 1
ATOM 2365 C CA . GLY A 1 333 ? -19.888 0.052 13.810 1.00 85.69 333 GLY A CA 1
ATOM 2366 C C . GLY A 1 333 ? -18.976 -1.161 13.587 1.00 85.69 333 GLY A C 1
ATOM 2367 O O . GLY A 1 333 ? -19.144 -2.161 14.278 1.00 85.69 333 GLY A O 1
ATOM 2368 N N . THR A 1 334 ? -18.003 -1.089 12.672 1.00 90.19 334 THR A N 1
ATOM 2369 C CA . THR A 1 334 ? -16.943 -2.107 12.560 1.00 90.19 334 THR A CA 1
ATOM 2370 C C . THR A 1 334 ? -15.784 -1.749 13.485 1.00 90.19 334 THR A C 1
ATOM 2372 O O . THR A 1 334 ? -15.308 -0.613 13.474 1.00 90.19 334 THR A O 1
ATOM 2375 N N . THR A 1 335 ? -15.293 -2.709 14.269 1.00 93.56 335 THR A N 1
ATOM 2376 C CA . THR A 1 335 ? -14.076 -2.519 15.069 1.00 93.56 335 THR A CA 1
ATOM 2377 C C . THR A 1 335 ? -12.872 -2.413 14.136 1.00 93.56 335 THR A C 1
ATOM 2379 O O . THR A 1 335 ? -12.649 -3.298 13.314 1.00 93.56 335 THR A O 1
ATOM 2382 N N . VAL A 1 336 ? -12.080 -1.347 14.246 1.00 95.06 336 VAL A N 1
ATOM 2383 C CA . VAL A 1 336 ? -10.898 -1.140 13.395 1.00 95.06 336 VAL A CA 1
ATOM 2384 C C . VAL A 1 336 ? -9.692 -0.789 14.251 1.00 95.06 336 VAL A C 1
ATOM 2386 O O . VAL A 1 336 ? -9.758 0.156 15.040 1.00 95.06 336 VAL A O 1
ATOM 2389 N N . HIS A 1 337 ? -8.592 -1.503 14.030 1.00 95.81 337 HIS A N 1
ATOM 2390 C CA . HIS A 1 337 ? -7.310 -1.305 14.692 1.00 95.81 337 HIS A CA 1
ATOM 2391 C C . HIS A 1 337 ? -6.211 -0.933 13.699 1.00 95.81 337 HIS A C 1
ATOM 2393 O O . HIS A 1 337 ? -6.147 -1.469 12.592 1.00 95.81 337 HIS A O 1
ATOM 2399 N N . ALA A 1 338 ? -5.298 -0.075 14.141 1.00 95.38 338 ALA A N 1
ATOM 2400 C CA . ALA A 1 338 ? -4.006 0.176 13.514 1.00 95.38 338 ALA A CA 1
ATOM 2401 C C . ALA A 1 338 ? -2.885 -0.262 14.479 1.00 95.38 338 ALA A C 1
ATOM 2403 O O . ALA A 1 338 ? -2.355 0.573 15.214 1.00 95.38 338 ALA A O 1
ATOM 2404 N N . PRO A 1 339 ? -2.530 -1.563 14.519 1.00 94.81 339 PRO A N 1
ATOM 2405 C CA . PRO A 1 339 ? -1.671 -2.153 15.549 1.00 94.81 339 PRO A CA 1
ATOM 2406 C C . PRO A 1 339 ? -0.349 -1.427 15.825 1.00 94.81 339 PRO A C 1
ATOM 2408 O O . PRO A 1 339 ? 0.043 -1.299 16.979 1.00 94.81 339 PRO A O 1
ATOM 2411 N N . LEU A 1 340 ? 0.349 -0.938 14.791 1.00 93.31 340 LEU A N 1
ATOM 2412 C CA . LEU A 1 340 ? 1.613 -0.209 14.982 1.00 93.31 340 LEU A CA 1
ATOM 2413 C C . LEU A 1 340 ? 1.409 1.243 15.446 1.00 93.31 340 LEU A C 1
ATOM 2415 O O . LEU A 1 340 ? 2.287 1.811 16.096 1.00 93.31 340 LEU A O 1
ATOM 2419 N N . ALA A 1 341 ? 0.265 1.850 15.130 1.00 91.38 341 ALA A N 1
ATOM 2420 C CA . ALA A 1 341 ? -0.068 3.211 15.540 1.00 91.38 341 ALA A CA 1
ATOM 2421 C C . ALA A 1 341 ? -0.732 3.278 16.928 1.00 91.38 341 ALA A C 1
ATOM 2423 O O . ALA A 1 341 ? -0.778 4.355 17.518 1.00 91.38 341 ALA A O 1
ATOM 2424 N N . GLU A 1 342 ? -1.221 2.152 17.455 1.00 92.50 342 GLU A N 1
ATOM 2425 C CA . GLU A 1 342 ? -1.888 2.029 18.755 1.00 92.50 342 GLU A CA 1
ATOM 2426 C C . GLU A 1 342 ? -0.889 1.560 19.835 1.00 92.50 342 GLU A C 1
ATOM 2428 O O . GLU A 1 342 ? -0.580 0.371 19.904 1.00 92.50 342 GLU A O 1
ATOM 2433 N N . PRO A 1 343 ? -0.390 2.444 20.730 1.00 82.88 343 PRO A N 1
ATOM 2434 C CA . PRO A 1 343 ? 0.677 2.090 21.677 1.00 82.88 343 PRO A CA 1
ATOM 2435 C C . PRO A 1 343 ? 0.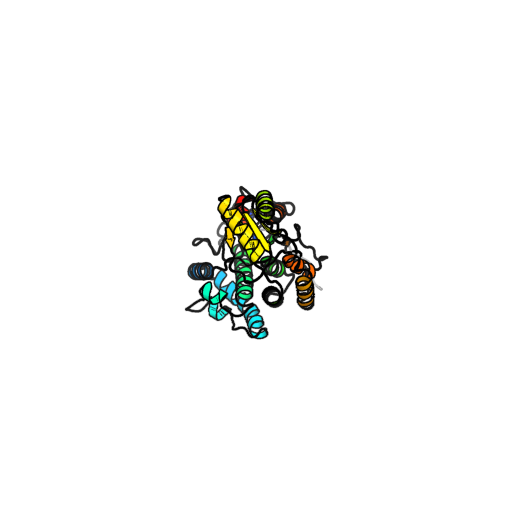322 0.961 22.655 1.00 82.88 343 PRO A C 1
ATOM 2437 O O . PRO A 1 343 ? 1.212 0.313 23.195 1.00 82.88 343 PRO A O 1
ATOM 2440 N N . GLY A 1 344 ? -0.974 0.749 22.902 1.00 84.88 344 GLY A N 1
ATOM 2441 C CA . GLY A 1 344 ? -1.495 -0.291 23.789 1.00 84.88 344 GLY A CA 1
ATOM 2442 C C . GLY A 1 344 ? -1.985 -1.546 23.068 1.00 84.88 344 GLY A C 1
ATOM 2443 O O . GLY A 1 344 ? -2.676 -2.346 23.694 1.00 84.88 344 GLY A O 1
ATOM 2444 N N . PHE A 1 345 ? -1.702 -1.712 21.771 1.00 90.25 345 PHE A N 1
ATOM 2445 C CA . PHE A 1 345 ? -2.181 -2.876 21.033 1.00 90.25 345 PHE A CA 1
ATOM 2446 C C . PHE A 1 345 ? -1.599 -4.178 21.621 1.00 90.25 345 PHE A C 1
ATOM 2448 O O . PHE A 1 345 ? -0.374 -4.320 21.692 1.00 90.25 345 PHE A O 1
ATOM 2455 N N . PRO A 1 346 ? -2.442 -5.145 22.038 1.00 85.75 346 PRO A N 1
ATOM 2456 C CA . PRO A 1 346 ? -1.963 -6.379 22.648 1.00 85.75 346 PRO A CA 1
ATOM 2457 C C . PRO A 1 346 ? -1.552 -7.372 21.556 1.00 85.75 346 PRO A C 1
ATOM 2459 O O . PRO A 1 346 ? -2.406 -8.061 20.989 1.00 85.75 346 PRO A O 1
ATOM 2462 N N . TRP A 1 347 ? -0.260 -7.399 21.226 1.00 83.50 347 TRP A N 1
ATOM 2463 C CA . TRP A 1 347 ? 0.310 -8.268 20.190 1.00 83.50 347 TRP A CA 1
ATOM 2464 C C . TRP A 1 347 ? 0.162 -9.756 20.481 1.00 83.50 347 TRP A C 1
ATOM 2466 O O . TRP A 1 347 ? 0.692 -10.241 21.509 1.00 83.50 347 TRP A O 1
#

Radius of gyration: 23.67 Å; Cα contacts (8 Å, |Δi|>4): 686; chains: 1; bounding box: 45×107×59 Å

Sequence (347 aa):
MSSRPTNSTADTTEAADTTGASGATGAERTVRERSGHLFPGQGDFSVGALTRALGADRSGVLRAAVREVFAEVDAVAVERELPPLGPWLLGPAPPTGRDLAQAPTGTPQLALYGVSLAVHRALVRSRGAPRVLVGVSFGEIAALTAAGAFTVSGGARVAHDLARVLVTSCPGGLTLLSCPEATAHGLFRAASAPEAVVGVVNDDRSVVAAGPLAALTRVEKTAADAGITAVRLHLPFASHHPALHAPAQEFAAAVRPYGQRKLAVPVHSAVAGRAYTDADDLAARLADCLTRPARVPDALRRAAGHGDGRVGALFEAGTGAALASGARATLPGTTVHAPLAEPGFPW

pLDDT: mean 89.16, std 17.55, range [27.64, 98.81]

Mean predicted aligned error: 7.22 Å